Protein AF-A0A919HSN0-F1 (afdb_monomer)

Radius of gyration: 32.05 Å; Cα contacts (8 Å, |Δi|>4): 820; chains: 1; bounding box: 97×72×82 Å

Structure (mmCIF, N/CA/C/O backbone):
data_AF-A0A919HSN0-F1
#
_entry.id   AF-A0A919HSN0-F1
#
loop_
_atom_site.group_PDB
_atom_site.id
_atom_site.type_symbol
_atom_site.label_atom_id
_atom_site.label_alt_id
_atom_site.label_comp_id
_atom_site.label_asym_id
_atom_site.label_entity_id
_atom_site.label_seq_id
_atom_site.pdbx_PDB_ins_code
_atom_site.Cartn_x
_atom_site.Cartn_y
_atom_site.Cartn_z
_atom_site.occupancy
_atom_site.B_iso_or_equiv
_atom_site.auth_seq_id
_atom_site.auth_comp_id
_atom_site.auth_asym_id
_atom_site.auth_atom_id
_atom_site.pdbx_PDB_model_num
ATOM 1 N N . MET A 1 1 ? 11.079 5.751 -6.034 1.00 87.12 1 MET A N 1
ATOM 2 C CA . MET A 1 1 ? 10.512 4.477 -5.542 1.00 87.12 1 MET A CA 1
ATOM 3 C C . MET A 1 1 ? 9.182 4.770 -4.887 1.00 87.12 1 MET A C 1
ATOM 5 O O . MET A 1 1 ? 9.099 5.750 -4.152 1.00 87.12 1 MET A O 1
ATOM 9 N N . THR A 1 2 ? 8.170 3.953 -5.144 1.00 82.31 2 THR A N 1
ATOM 10 C CA . THR A 1 2 ? 6.877 4.037 -4.458 1.00 82.31 2 THR A CA 1
ATOM 11 C C . THR A 1 2 ? 6.679 2.846 -3.536 1.00 82.31 2 THR A C 1
ATOM 13 O O . THR A 1 2 ? 7.238 1.768 -3.741 1.00 82.31 2 THR A O 1
ATOM 16 N N . GLY A 1 3 ? 5.886 3.057 -2.489 1.00 64.81 3 GLY A N 1
ATOM 17 C CA . GLY A 1 3 ? 5.524 2.010 -1.549 1.00 64.81 3 GLY A CA 1
ATOM 18 C C . GLY A 1 3 ? 4.155 1.452 -1.883 1.00 64.81 3 GLY A C 1
ATOM 19 O O . GLY A 1 3 ? 3.176 2.080 -1.497 1.00 64.81 3 GLY A O 1
ATOM 20 N N . ALA A 1 4 ? 4.127 0.292 -2.549 1.00 62.41 4 ALA A N 1
ATOM 21 C CA . ALA A 1 4 ? 3.110 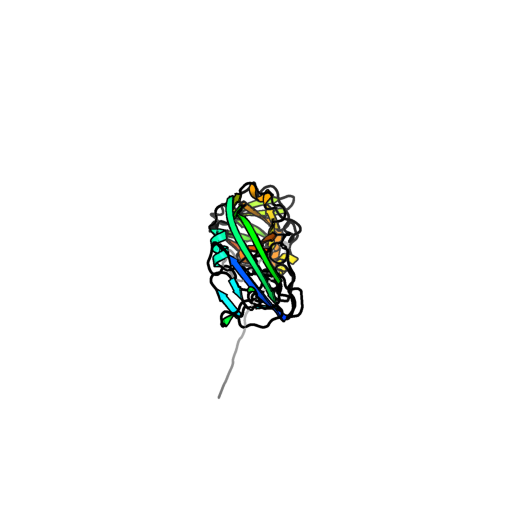-0.728 -2.301 1.00 62.41 4 ALA A CA 1
ATOM 22 C C . ALA A 1 4 ? 3.746 -1.956 -1.692 1.00 62.41 4 ALA A C 1
ATOM 24 O O . ALA A 1 4 ? 4.913 -2.264 -1.950 1.00 62.41 4 ALA A O 1
ATOM 25 N N . ASN A 1 5 ? 2.917 -2.697 -0.981 1.00 66.94 5 ASN A N 1
ATOM 26 C CA . ASN A 1 5 ? 3.210 -4.028 -0.510 1.00 66.94 5 ASN A CA 1
ATOM 27 C C . ASN A 1 5 ? 3.512 -4.986 -1.679 1.00 66.94 5 ASN A C 1
ATOM 29 O O . ASN A 1 5 ? 3.052 -4.773 -2.801 1.00 66.94 5 ASN A O 1
ATOM 33 N N . ARG A 1 6 ? 4.220 -6.081 -1.392 1.00 72.56 6 ARG A N 1
ATOM 34 C CA . ARG A 1 6 ? 4.308 -7.249 -2.287 1.00 72.56 6 ARG A CA 1
ATOM 35 C C . ARG A 1 6 ? 2.912 -7.778 -2.642 1.00 72.56 6 ARG A C 1
ATOM 37 O O . ARG A 1 6 ? 2.702 -8.336 -3.712 1.00 72.56 6 ARG A O 1
ATOM 44 N N . TRP A 1 7 ? 1.962 -7.605 -1.724 1.00 76.31 7 TRP A N 1
ATOM 45 C CA . TRP A 1 7 ? 0.587 -8.064 -1.851 1.00 76.31 7 TRP A CA 1
ATOM 46 C C . TRP A 1 7 ? -0.365 -7.237 -0.977 1.00 76.31 7 TRP A C 1
ATOM 48 O O . TRP A 1 7 ? -0.013 -6.839 0.131 1.00 76.31 7 TRP A O 1
ATOM 58 N N . THR A 1 8 ? -1.588 -7.006 -1.449 1.00 80.88 8 THR A N 1
ATOM 59 C CA . THR A 1 8 ? -2.698 -6.488 -0.637 1.00 80.88 8 THR A CA 1
ATOM 60 C C . THR A 1 8 ? -4.018 -7.005 -1.203 1.00 80.88 8 THR A C 1
ATOM 62 O O . THR A 1 8 ? -4.182 -7.064 -2.422 1.00 80.88 8 THR A O 1
ATOM 65 N N . GLY A 1 9 ? -4.970 -7.348 -0.338 1.00 81.81 9 GLY A N 1
ATOM 66 C CA . GLY A 1 9 ? -6.355 -7.647 -0.698 1.00 81.81 9 GLY A CA 1
ATOM 67 C C . GLY A 1 9 ? -7.158 -6.411 -1.117 1.00 81.81 9 GLY A C 1
ATOM 68 O O . GLY A 1 9 ? -8.242 -6.550 -1.671 1.00 81.81 9 GLY A O 1
ATOM 69 N N . LEU A 1 10 ? -6.608 -5.200 -0.958 1.00 86.06 10 LEU A N 1
ATOM 70 C CA . LEU A 1 10 ? -7.173 -3.955 -1.501 1.00 86.06 10 LEU A CA 1
ATOM 71 C C . LEU A 1 10 ? -6.859 -3.749 -2.991 1.00 86.06 10 LEU A C 1
ATOM 73 O O . LEU A 1 10 ? -7.235 -2.727 -3.575 1.00 86.06 10 LEU A O 1
ATOM 77 N N . LYS A 1 11 ? -6.136 -4.686 -3.614 1.00 86.19 11 LYS A N 1
ATOM 78 C CA . LYS A 1 11 ? -5.864 -4.657 -5.048 1.00 86.19 11 LYS A CA 1
ATOM 79 C C . LYS A 1 11 ? -7.171 -4.759 -5.819 1.00 86.19 11 LYS A C 1
ATOM 81 O O . LYS A 1 11 ? -7.934 -5.696 -5.630 1.00 86.19 11 LYS A O 1
ATOM 86 N N . TYR A 1 12 ? -7.407 -3.801 -6.710 1.00 85.88 12 TYR A N 1
ATOM 87 C CA . TYR A 1 12 ? -8.596 -3.810 -7.546 1.00 85.88 12 TYR A CA 1
ATOM 88 C C . TYR A 1 12 ? -8.605 -5.051 -8.450 1.00 85.88 12 TYR A C 1
ATOM 90 O O . TYR A 1 12 ? -7.630 -5.333 -9.152 1.00 85.88 12 TYR A O 1
ATOM 98 N N . THR A 1 13 ? -9.717 -5.782 -8.413 1.00 82.25 13 THR A N 1
ATOM 99 C CA . THR A 1 13 ? -9.915 -7.069 -9.098 1.00 82.25 13 THR A CA 1
ATOM 100 C C . THR A 1 13 ? -10.881 -6.976 -10.281 1.00 82.25 13 THR A C 1
ATOM 102 O O . THR A 1 13 ? -11.288 -8.001 -10.819 1.00 82.25 13 THR A O 1
ATOM 105 N N . GLY A 1 14 ? -11.264 -5.762 -10.695 1.00 81.31 14 GLY A N 1
ATOM 106 C CA . GLY A 1 14 ? -12.233 -5.540 -11.778 1.00 81.31 14 GLY A CA 1
ATOM 107 C C . GLY A 1 14 ? -13.653 -5.208 -11.306 1.00 81.31 14 GLY A C 1
ATOM 108 O O . GLY A 1 14 ? -14.523 -4.969 -12.137 1.00 81.31 14 GLY A O 1
ATOM 109 N N . SER A 1 15 ? -13.900 -5.169 -9.993 1.00 77.69 15 SER A N 1
ATOM 110 C CA . SER A 1 15 ? -15.176 -4.731 -9.417 1.00 77.69 15 SER A CA 1
ATOM 111 C C . SER A 1 15 ? -14.983 -4.063 -8.051 1.00 77.69 15 SER A C 1
ATOM 113 O O . SER A 1 15 ? -13.941 -4.224 -7.413 1.00 77.69 15 SER A O 1
ATOM 115 N N . GLY A 1 16 ? -15.984 -3.300 -7.604 1.00 81.69 16 GLY A N 1
ATOM 116 C CA . GLY A 1 16 ? -15.953 -2.594 -6.322 1.00 81.69 16 GLY A CA 1
ATOM 117 C C . GLY A 1 16 ? -15.079 -1.335 -6.328 1.00 81.69 16 GLY A C 1
ATOM 118 O O . GLY A 1 16 ? -14.818 -0.733 -7.369 1.00 81.69 16 GLY A O 1
ATOM 119 N N . THR A 1 17 ? -14.660 -0.906 -5.138 1.00 83.00 17 THR A N 1
ATOM 120 C CA . THR A 1 17 ? -13.881 0.324 -4.955 1.00 83.00 17 THR A CA 1
ATOM 121 C C . THR A 1 17 ? -12.445 0.156 -5.449 1.00 83.00 17 THR A C 1
ATOM 123 O O . THR A 1 17 ? -11.740 -0.774 -5.059 1.00 83.00 17 THR A O 1
ATOM 126 N N . ILE A 1 18 ? -11.979 1.104 -6.263 1.00 86.38 18 ILE A N 1
ATOM 127 C CA . ILE A 1 18 ? -10.598 1.142 -6.752 1.00 86.38 18 ILE A CA 1
ATOM 128 C C . ILE A 1 18 ? -9.704 1.756 -5.668 1.00 86.38 18 ILE A C 1
ATOM 130 O O . ILE A 1 18 ? -9.567 2.974 -5.585 1.00 86.38 18 ILE A O 1
ATOM 134 N N . TYR A 1 19 ? -9.094 0.912 -4.835 1.00 87.81 19 TYR A N 1
ATOM 135 C CA . TYR A 1 19 ? -8.069 1.345 -3.880 1.00 87.81 19 TYR A CA 1
ATOM 136 C C . TYR A 1 19 ? -6.679 1.265 -4.509 1.00 87.81 19 TYR A C 1
ATOM 138 O O . TYR A 1 19 ? -6.088 2.283 -4.859 1.00 87.81 19 TYR A O 1
ATOM 146 N N . GLN A 1 20 ? -6.180 0.044 -4.704 1.00 88.38 20 GLN A N 1
ATOM 147 C CA . GLN A 1 20 ? -4.832 -0.214 -5.188 1.00 88.38 20 GLN A CA 1
ATOM 148 C C . GLN A 1 20 ? -4.850 -0.684 -6.646 1.00 88.38 20 GLN A C 1
ATOM 150 O O . GLN A 1 20 ? -5.548 -1.634 -7.006 1.00 88.38 20 GLN A O 1
ATOM 155 N N . GLN A 1 21 ? -4.041 -0.045 -7.488 1.00 88.12 21 GLN A N 1
ATOM 156 C CA . GLN A 1 21 ? -4.038 -0.251 -8.940 1.00 88.12 21 GLN A CA 1
ATOM 157 C C . GLN A 1 21 ? -2.758 -0.931 -9.455 1.00 88.12 21 GLN A C 1
ATOM 159 O O . GLN A 1 21 ? -2.715 -1.447 -10.574 1.00 88.12 21 GLN A O 1
ATOM 164 N N . SER A 1 22 ? -1.696 -0.958 -8.651 1.00 87.38 22 SER A N 1
ATOM 165 C CA . SER A 1 22 ? -0.478 -1.720 -8.934 1.00 87.38 22 SER A CA 1
ATOM 166 C C . SER A 1 22 ? 0.304 -2.054 -7.670 1.00 87.38 22 SER A C 1
ATOM 168 O O . SER A 1 22 ? -0.101 -1.707 -6.568 1.00 87.38 22 SER A O 1
ATOM 170 N N . LEU A 1 23 ? 1.458 -2.698 -7.827 1.00 86.81 23 LEU A N 1
ATOM 171 C CA . LEU A 1 23 ? 2.417 -2.918 -6.744 1.00 86.81 23 LEU A CA 1
ATOM 172 C C . LEU A 1 23 ? 3.529 -1.856 -6.765 1.00 86.81 23 LEU A C 1
ATOM 174 O O . LEU A 1 23 ? 3.445 -0.888 -7.527 1.00 86.81 23 LEU A O 1
ATOM 178 N N . GLY A 1 24 ? 4.522 -2.007 -5.886 1.00 90.31 24 GLY A N 1
ATOM 179 C CA . GLY A 1 24 ? 5.574 -1.025 -5.665 1.00 90.31 24 GLY A CA 1
ATOM 180 C C . GLY A 1 24 ? 6.568 -1.043 -6.813 1.00 90.31 24 GLY A C 1
ATOM 181 O O . GLY A 1 24 ? 6.877 -2.096 -7.376 1.00 90.31 24 GLY A O 1
ATOM 182 N N . TYR A 1 25 ? 7.050 0.138 -7.183 1.00 92.56 25 TYR A N 1
ATOM 183 C CA . TYR A 1 25 ? 7.895 0.290 -8.357 1.00 92.56 25 TYR A CA 1
ATOM 184 C C . TYR A 1 25 ? 9.030 1.292 -8.154 1.00 92.56 25 TYR A C 1
ATOM 186 O O . TYR A 1 25 ? 9.002 2.176 -7.287 1.00 92.56 25 TYR A O 1
ATOM 194 N N . ILE A 1 26 ? 10.039 1.148 -9.003 1.00 94.31 26 ILE A N 1
ATOM 195 C CA . ILE A 1 26 ? 11.140 2.085 -9.181 1.00 94.31 26 ILE A CA 1
ATOM 196 C C . ILE A 1 26 ? 10.856 2.898 -10.443 1.00 94.31 26 ILE A C 1
ATOM 198 O O . ILE A 1 26 ? 10.424 2.356 -11.455 1.00 94.31 26 ILE A O 1
ATOM 202 N N . ASP A 1 27 ? 11.078 4.204 -10.350 1.00 90.75 27 ASP A N 1
ATOM 203 C CA . ASP A 1 27 ? 10.944 5.172 -11.437 1.00 90.75 27 ASP A CA 1
ATOM 204 C C . ASP A 1 27 ? 12.238 5.984 -11.504 1.00 90.75 27 ASP A C 1
ATOM 206 O O . ASP A 1 27 ? 12.898 6.184 -10.477 1.00 90.75 27 ASP A O 1
ATOM 210 N N . ASN A 1 28 ? 12.571 6.492 -12.689 1.00 86.00 28 ASN A N 1
ATOM 211 C CA . ASN A 1 28 ? 13.697 7.403 -12.881 1.00 86.00 28 ASN A CA 1
ATOM 212 C C . ASN A 1 28 ? 13.418 8.817 -12.324 1.00 86.00 28 ASN A C 1
ATOM 214 O O . ASN A 1 28 ? 14.256 9.703 -12.453 1.00 86.00 28 ASN A O 1
ATOM 218 N N . GLY A 1 29 ? 12.258 9.049 -11.705 1.00 84.19 29 GLY A N 1
ATOM 219 C CA . GLY A 1 29 ? 11.826 10.277 -11.046 1.00 84.19 29 GLY A CA 1
ATOM 220 C C . GLY A 1 29 ? 11.265 11.345 -11.985 1.00 84.19 29 GLY A C 1
ATOM 221 O O . GLY A 1 29 ? 11.132 12.487 -11.549 1.00 84.19 29 GLY A O 1
ATOM 222 N N . TYR A 1 30 ? 10.977 11.001 -13.244 1.00 85.94 30 TYR A N 1
ATOM 223 C CA . TYR A 1 30 ? 10.323 11.881 -14.217 1.00 85.94 30 TYR A CA 1
ATOM 224 C C . TYR A 1 30 ? 8.956 11.368 -14.674 1.00 85.94 30 TYR A C 1
ATOM 226 O O . TYR A 1 30 ? 8.289 12.079 -15.424 1.00 85.94 30 TYR A O 1
ATOM 234 N N . ASN A 1 31 ? 8.531 10.173 -14.237 1.00 87.88 31 ASN A N 1
ATOM 235 C CA . ASN A 1 31 ? 7.284 9.546 -14.676 1.00 87.88 31 ASN A CA 1
ATOM 236 C C . ASN A 1 31 ? 7.155 9.573 -16.214 1.00 87.88 31 ASN A C 1
ATOM 238 O O . ASN A 1 31 ? 6.212 10.121 -16.781 1.00 87.88 31 ASN A O 1
ATOM 242 N N . THR A 1 32 ? 8.179 9.070 -16.908 1.00 92.94 32 THR A N 1
ATOM 243 C CA . THR A 1 32 ? 8.265 9.137 -18.374 1.00 92.94 32 THR A CA 1
ATOM 244 C C . THR A 1 32 ? 7.316 8.130 -19.025 1.00 92.94 32 THR A C 1
ATOM 246 O O . THR A 1 32 ? 7.301 6.953 -18.660 1.00 92.94 32 THR A O 1
ATOM 249 N N . GLY A 1 33 ? 6.532 8.583 -20.007 1.00 94.50 33 GLY A N 1
ATOM 250 C CA . GLY A 1 33 ? 5.611 7.737 -20.766 1.00 94.50 33 GLY A CA 1
ATOM 251 C C . GLY A 1 33 ? 6.318 6.792 -21.745 1.00 94.50 33 GLY A C 1
ATOM 252 O O . GLY A 1 33 ? 7.360 7.118 -22.320 1.00 94.50 33 GLY A O 1
ATOM 253 N N . LEU A 1 34 ? 5.724 5.620 -21.950 1.00 96.62 34 LEU A N 1
ATOM 254 C CA . LEU A 1 34 ? 6.161 4.612 -22.912 1.00 96.62 34 LEU A CA 1
ATOM 255 C C . LEU A 1 34 ? 5.266 4.602 -24.152 1.00 96.62 34 LEU A C 1
ATOM 257 O O . LEU A 1 34 ? 4.041 4.700 -24.050 1.00 96.62 34 LEU A O 1
ATOM 261 N N . ASN A 1 35 ? 5.883 4.427 -25.319 1.00 96.88 35 ASN A N 1
ATOM 262 C CA . ASN A 1 35 ? 5.173 4.295 -26.586 1.00 96.88 35 ASN A CA 1
ATOM 263 C C . ASN A 1 35 ? 4.587 2.887 -26.739 1.00 96.88 35 ASN A C 1
ATOM 265 O O . ASN A 1 35 ? 5.266 1.890 -26.501 1.00 96.88 35 ASN A O 1
ATOM 269 N N . ALA A 1 36 ? 3.330 2.796 -27.176 1.00 96.19 36 ALA A N 1
ATOM 270 C CA . ALA A 1 36 ? 2.695 1.511 -27.451 1.00 96.19 36 ALA A CA 1
ATOM 271 C C . ALA A 1 36 ? 3.442 0.741 -28.555 1.00 96.19 36 ALA A C 1
ATOM 273 O O . ALA A 1 36 ? 3.917 1.327 -29.527 1.00 96.19 36 ALA A O 1
ATOM 274 N N . ASN A 1 37 ? 3.496 -0.583 -28.412 1.00 95.94 37 ASN A N 1
ATOM 275 C CA . ASN A 1 37 ? 4.167 -1.547 -29.290 1.00 95.94 37 ASN A CA 1
ATOM 276 C C . ASN A 1 37 ? 5.700 -1.435 -29.349 1.00 95.94 37 ASN A C 1
ATOM 278 O O . ASN A 1 37 ? 6.332 -2.152 -30.122 1.00 95.94 37 ASN A O 1
ATOM 282 N N . TRP A 1 38 ? 6.310 -0.570 -28.539 1.00 97.88 38 TRP A N 1
ATOM 283 C CA . TRP A 1 38 ? 7.764 -0.475 -28.433 1.00 97.88 38 TRP A CA 1
ATOM 284 C C . TRP A 1 38 ? 8.304 -1.508 -27.442 1.00 97.88 38 TRP A C 1
ATOM 286 O O . TRP A 1 38 ? 7.580 -2.016 -26.580 1.00 97.88 38 TRP A O 1
ATOM 296 N N . LYS A 1 39 ? 9.594 -1.822 -27.562 1.00 98.31 39 LYS A N 1
ATOM 297 C CA . LYS A 1 39 ? 10.332 -2.615 -26.578 1.00 98.31 39 LYS A CA 1
ATOM 298 C C . LYS A 1 39 ? 10.837 -1.717 -25.462 1.00 98.31 39 LYS A C 1
ATOM 300 O O . LYS A 1 39 ? 11.283 -0.603 -25.731 1.00 98.31 39 LYS A O 1
ATOM 305 N N . PHE A 1 40 ? 10.800 -2.221 -24.234 1.00 98.44 40 PHE A N 1
ATOM 306 C CA . PHE A 1 40 ? 11.284 -1.534 -23.046 1.00 98.44 40 PHE A CA 1
ATOM 307 C C . PHE A 1 40 ? 12.211 -2.424 -22.215 1.00 98.44 40 PHE A C 1
ATOM 309 O O . PHE A 1 40 ? 11.872 -3.568 -21.902 1.00 98.44 40 PHE A O 1
ATOM 316 N N . ASP A 1 41 ? 13.337 -1.831 -21.825 1.00 98.56 41 ASP A N 1
ATOM 317 C CA . ASP A 1 41 ? 14.323 -2.376 -20.900 1.00 98.56 41 ASP A CA 1
ATOM 318 C C . ASP A 1 41 ? 14.468 -1.464 -19.694 1.00 98.56 41 ASP A C 1
ATOM 320 O O . ASP A 1 41 ? 14.496 -0.234 -19.825 1.00 98.56 41 ASP A O 1
ATOM 324 N N . MET A 1 42 ? 14.669 -2.073 -18.530 1.00 98.50 42 MET A N 1
ATOM 325 C CA . MET A 1 42 ? 15.086 -1.344 -17.344 1.00 98.50 42 MET A CA 1
ATOM 326 C C . MET A 1 42 ? 16.071 -2.170 -16.531 1.00 98.50 42 MET A C 1
ATOM 328 O O . MET A 1 42 ? 15.798 -3.320 -16.188 1.00 98.50 42 MET A O 1
ATOM 332 N N . TRP A 1 43 ? 17.202 -1.564 -16.182 1.00 98.25 43 TRP A N 1
ATOM 333 C CA . TRP A 1 43 ? 18.209 -2.193 -15.335 1.00 98.25 43 TRP A CA 1
ATOM 334 C C . TRP A 1 43 ? 18.823 -1.202 -14.358 1.00 98.25 43 TRP A C 1
ATOM 336 O O . TRP A 1 43 ? 18.824 0.013 -14.576 1.00 98.25 43 TRP A O 1
ATOM 346 N N . LEU A 1 44 ? 19.319 -1.742 -13.252 1.00 98.06 44 LEU A N 1
ATOM 347 C CA . LEU A 1 44 ? 19.881 -0.984 -12.150 1.00 98.06 44 LEU A CA 1
ATOM 348 C C . LEU A 1 44 ? 21.356 -1.340 -12.002 1.00 98.06 44 LEU A C 1
ATOM 350 O O . LEU A 1 44 ? 21.716 -2.485 -11.728 1.00 98.06 44 LEU A O 1
ATOM 354 N N . GLU A 1 45 ? 22.214 -0.343 -12.152 1.00 97.81 45 GLU A N 1
ATOM 355 C CA . GLU A 1 45 ? 23.634 -0.467 -11.842 1.00 97.81 45 GLU A CA 1
ATOM 356 C C . GLU A 1 45 ? 23.872 -0.075 -10.387 1.00 97.81 45 GLU A C 1
ATOM 358 O O . GLU A 1 45 ? 23.222 0.835 -9.858 1.00 97.81 45 GLU A O 1
ATOM 363 N N . ASN A 1 46 ? 24.815 -0.760 -9.736 1.00 96.56 46 ASN A N 1
ATOM 364 C CA . ASN A 1 46 ? 25.087 -0.615 -8.302 1.00 96.56 46 ASN A CA 1
ATOM 365 C C . ASN A 1 46 ? 23.853 -0.907 -7.424 1.00 96.56 46 ASN A C 1
ATOM 367 O O . ASN A 1 46 ? 23.712 -0.368 -6.327 1.00 96.56 46 ASN A O 1
ATOM 371 N N . SER A 1 47 ? 22.942 -1.760 -7.907 1.00 96.00 47 SER A N 1
ATOM 372 C CA . SER A 1 47 ? 21.828 -2.251 -7.098 1.00 96.00 47 SER A CA 1
ATOM 373 C C . SER A 1 47 ? 22.364 -2.996 -5.868 1.00 96.00 47 SER A C 1
ATOM 375 O O . SER A 1 47 ? 23.261 -3.829 -6.011 1.00 96.00 47 SER A O 1
ATOM 377 N N . PRO A 1 48 ? 21.801 -2.767 -4.669 1.00 94.50 48 PRO A N 1
ATOM 378 C CA . PRO A 1 48 ? 22.209 -3.485 -3.462 1.00 94.50 48 PRO A CA 1
ATOM 379 C C . PRO A 1 48 ? 21.788 -4.964 -3.463 1.00 94.50 48 PRO A C 1
ATOM 381 O O . PRO A 1 48 ? 22.175 -5.717 -2.572 1.00 94.50 48 PRO A O 1
ATOM 384 N N . VAL A 1 49 ? 20.973 -5.377 -4.437 1.00 96.44 49 VAL A N 1
ATOM 385 C CA . VAL A 1 49 ? 20.476 -6.747 -4.591 1.00 96.44 49 VAL A CA 1
ATOM 386 C C . VAL A 1 49 ? 20.566 -7.205 -6.040 1.00 96.44 49 VAL A C 1
ATOM 388 O O . VAL A 1 49 ? 20.434 -6.402 -6.967 1.00 96.44 49 VAL A O 1
ATOM 391 N N . SER A 1 50 ? 20.726 -8.515 -6.215 1.00 96.94 50 SER A N 1
ATOM 392 C CA . SER A 1 50 ? 20.581 -9.191 -7.504 1.00 96.94 50 SER A CA 1
ATOM 393 C C . SER A 1 50 ? 19.100 -9.402 -7.838 1.00 96.94 50 SER A C 1
ATOM 395 O O . SER A 1 50 ? 18.295 -9.639 -6.936 1.00 96.94 50 SER A O 1
ATOM 397 N N . HIS A 1 51 ? 18.750 -9.325 -9.124 1.00 97.00 51 HIS A N 1
ATOM 398 C CA . HIS A 1 51 ? 17.379 -9.421 -9.645 1.00 97.00 51 HIS A CA 1
ATOM 399 C C . HIS A 1 51 ? 16.422 -8.418 -8.966 1.00 97.00 51 HIS A C 1
ATOM 401 O O . HIS A 1 51 ? 15.422 -8.812 -8.358 1.00 97.00 51 HIS A O 1
ATOM 407 N N . PRO A 1 52 ? 16.719 -7.103 -9.013 1.00 96.25 52 PRO A N 1
ATOM 408 C CA . PRO A 1 52 ? 15.960 -6.091 -8.274 1.00 96.25 52 PRO A CA 1
ATOM 409 C C . PRO A 1 52 ? 14.550 -5.836 -8.825 1.00 96.25 52 PRO A C 1
ATOM 411 O O . PRO A 1 52 ? 13.713 -5.270 -8.119 1.00 96.25 52 PRO A O 1
ATOM 414 N N . LEU A 1 53 ? 14.288 -6.226 -10.075 1.00 96.81 53 LEU A N 1
ATOM 415 C CA . LEU A 1 53 ? 13.059 -5.922 -10.803 1.00 96.81 53 LEU A CA 1
ATOM 416 C C . LEU A 1 53 ? 12.455 -7.187 -11.418 1.00 96.81 53 LEU A C 1
ATOM 418 O O . LEU A 1 53 ? 13.185 -8.066 -11.866 1.00 96.81 53 LEU A O 1
ATOM 422 N N . THR A 1 54 ? 11.125 -7.256 -11.479 1.00 95.62 54 THR A N 1
ATOM 423 C CA . THR A 1 54 ? 10.390 -8.402 -12.053 1.00 95.62 54 THR A CA 1
ATOM 424 C C . THR A 1 54 ? 9.845 -8.144 -13.458 1.00 95.62 54 THR A C 1
ATOM 426 O O . THR A 1 54 ? 9.532 -9.088 -14.179 1.00 95.62 54 THR A O 1
ATOM 429 N N . GLY A 1 55 ? 9.729 -6.879 -13.869 1.00 96.62 55 GLY A N 1
ATOM 430 C CA . GLY A 1 55 ? 9.200 -6.496 -15.178 1.00 96.62 55 GLY A CA 1
ATOM 431 C C . GLY A 1 55 ? 8.626 -5.082 -15.201 1.00 96.62 55 GLY A C 1
ATOM 432 O O . GLY A 1 55 ? 8.784 -4.304 -14.253 1.00 96.62 55 GLY A O 1
ATOM 433 N N . LEU A 1 56 ? 7.919 -4.761 -16.286 1.00 96.75 56 LEU A N 1
ATOM 434 C CA . LEU A 1 56 ? 7.284 -3.461 -16.481 1.00 96.75 56 LEU A CA 1
ATOM 435 C C . LEU A 1 56 ? 5.998 -3.371 -15.650 1.00 96.75 56 LEU A C 1
ATOM 437 O O . LEU A 1 56 ? 5.036 -4.107 -15.885 1.00 96.75 56 LEU A O 1
ATOM 441 N N . ARG A 1 57 ? 5.958 -2.445 -14.688 1.00 93.94 57 ARG A N 1
ATOM 442 C CA . ARG A 1 57 ? 4.762 -2.183 -13.880 1.00 93.94 57 ARG A CA 1
ATOM 443 C C . ARG A 1 57 ? 3.616 -1.701 -14.768 1.00 93.94 57 ARG A C 1
ATOM 445 O O . ARG A 1 57 ? 3.767 -0.814 -15.604 1.00 93.94 57 ARG A O 1
ATOM 452 N N . CYS A 1 58 ? 2.434 -2.235 -14.496 1.00 91.62 58 CYS A N 1
ATOM 453 C CA . CYS A 1 58 ? 1.193 -1.973 -15.203 1.00 91.62 58 CYS A CA 1
ATOM 454 C C . CYS A 1 58 ? 0.103 -1.528 -14.218 1.00 91.62 58 CYS A C 1
ATOM 456 O O . CYS A 1 58 ? 0.097 -1.928 -13.054 1.00 91.62 58 CYS A O 1
ATOM 458 N N . ILE A 1 59 ? -0.819 -0.682 -14.663 1.00 90.44 59 ILE A N 1
ATOM 459 C CA . ILE A 1 59 ? -2.017 -0.321 -13.894 1.00 90.44 59 ILE A CA 1
ATOM 460 C C . ILE A 1 59 ? -3.098 -1.338 -14.250 1.00 90.44 59 ILE A C 1
ATOM 462 O O . ILE A 1 59 ? -3.458 -1.456 -15.413 1.00 90.44 59 ILE A O 1
ATOM 466 N N . ASN A 1 60 ? -3.578 -2.095 -13.267 1.00 85.69 60 ASN A N 1
ATOM 467 C CA . ASN A 1 60 ? -4.413 -3.288 -13.463 1.00 85.69 60 ASN A CA 1
ATOM 468 C C . ASN A 1 60 ? -5.641 -3.099 -14.366 1.00 85.69 60 ASN A C 1
ATOM 470 O O . ASN A 1 60 ? -5.999 -4.033 -15.066 1.00 85.69 60 ASN A O 1
ATOM 474 N N . TRP A 1 61 ? -6.276 -1.930 -14.384 1.00 82.88 61 TRP A N 1
ATOM 475 C CA . TRP A 1 61 ? -7.461 -1.691 -15.216 1.00 82.88 61 TRP A CA 1
ATOM 476 C C . TRP A 1 61 ? -7.146 -1.173 -16.629 1.00 82.88 61 TRP A C 1
ATOM 478 O O . TRP A 1 61 ? -8.058 -1.020 -17.441 1.00 82.88 61 TRP A O 1
ATOM 488 N N . TYR A 1 62 ? -5.878 -0.905 -16.956 1.00 90.06 62 TYR A N 1
ATOM 489 C CA . TYR A 1 62 ? -5.492 -0.579 -18.328 1.00 90.06 62 TYR A CA 1
ATOM 490 C C . TYR A 1 62 ? -5.508 -1.823 -19.213 1.00 90.06 62 TYR A C 1
ATOM 492 O O . TYR A 1 62 ? -5.094 -2.910 -18.808 1.00 90.06 62 TYR A O 1
ATOM 500 N N . ALA A 1 63 ? -5.931 -1.642 -20.465 1.00 89.75 63 ALA A N 1
ATOM 501 C CA . ALA A 1 63 ? -5.886 -2.705 -21.456 1.00 89.75 63 ALA A CA 1
ATOM 502 C C . ALA A 1 63 ? -4.453 -3.249 -21.617 1.00 89.75 63 ALA A C 1
ATOM 504 O O . ALA A 1 63 ? -3.462 -2.511 -21.549 1.00 89.75 63 ALA A O 1
ATOM 505 N N . GLY A 1 64 ? -4.362 -4.570 -21.780 1.00 87.94 64 GLY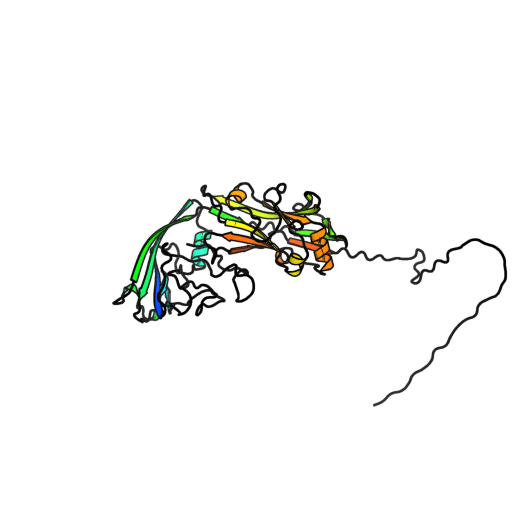 A N 1
ATOM 506 C CA . GLY A 1 64 ? -3.093 -5.286 -21.896 1.00 87.94 64 GLY A CA 1
ATOM 507 C C . GLY A 1 64 ? -2.268 -5.356 -20.606 1.00 87.94 64 GLY A C 1
ATOM 508 O O . GLY A 1 64 ? -1.103 -5.737 -20.680 1.00 87.94 64 GLY A O 1
ATOM 509 N N . CYS A 1 65 ? -2.824 -4.978 -19.451 1.00 90.81 65 CYS A N 1
ATOM 510 C CA . CYS A 1 65 ? -2.243 -5.277 -18.146 1.00 90.81 65 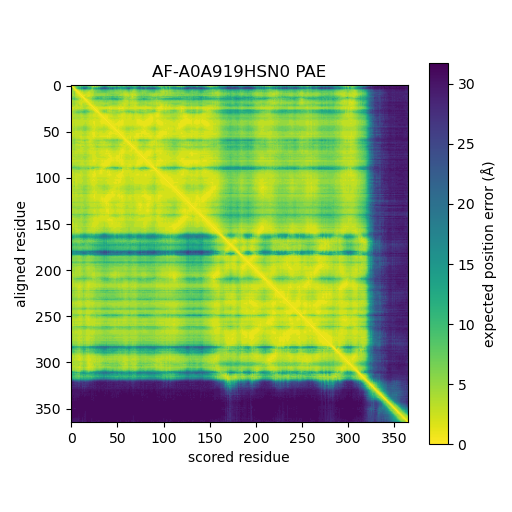CYS A CA 1
ATOM 511 C C . CYS A 1 65 ? -2.841 -6.560 -17.570 1.00 90.81 65 CYS A C 1
ATOM 513 O O . CYS A 1 65 ? -4.055 -6.753 -17.588 1.00 90.81 65 CYS A O 1
ATOM 515 N N . ASP A 1 66 ? -2.000 -7.406 -16.985 1.00 88.88 66 ASP A N 1
ATOM 516 C CA . ASP A 1 66 ? -2.477 -8.529 -16.189 1.00 88.88 66 ASP A CA 1
ATOM 517 C C . ASP A 1 66 ? -3.040 -8.015 -14.848 1.00 88.88 66 ASP A C 1
ATOM 519 O O . ASP A 1 66 ? -2.344 -7.348 -14.077 1.00 88.88 66 ASP A O 1
ATOM 523 N N . MET A 1 67 ? -4.316 -8.293 -14.565 1.00 84.75 67 MET A N 1
ATOM 524 C CA . MET A 1 67 ? -4.980 -7.809 -13.347 1.00 84.75 67 MET A CA 1
ATOM 525 C C . MET A 1 67 ? -4.445 -8.472 -12.073 1.00 84.75 67 MET A C 1
ATOM 527 O O . MET A 1 67 ? -4.395 -7.832 -11.021 1.00 84.75 67 MET A O 1
ATOM 531 N N . ALA A 1 68 ? -4.014 -9.733 -12.152 1.00 83.44 68 ALA A N 1
ATOM 532 C CA . ALA A 1 68 ? -3.543 -10.490 -10.998 1.00 83.44 68 ALA A CA 1
ATOM 533 C C . ALA A 1 68 ? -2.167 -10.004 -10.528 1.00 83.44 68 ALA A C 1
ATOM 535 O O . ALA A 1 68 ? -1.933 -9.835 -9.332 1.00 83.44 68 ALA A O 1
ATOM 536 N N . THR A 1 69 ? -1.283 -9.659 -11.459 1.00 85.75 69 THR A N 1
ATOM 537 C CA . THR A 1 69 ? 0.123 -9.314 -11.203 1.00 85.75 69 THR A CA 1
ATOM 538 C C . THR A 1 69 ? 0.407 -7.822 -11.345 1.00 85.75 69 THR A C 1
ATOM 540 O O . THR A 1 69 ? 1.297 -7.313 -10.675 1.00 85.75 69 THR A O 1
ATOM 543 N N . SER A 1 70 ? -0.409 -7.076 -12.101 1.00 89.38 70 SER A N 1
ATOM 544 C CA . SER A 1 70 ? -0.129 -5.682 -12.483 1.00 89.38 70 SER A CA 1
ATOM 545 C C . SER A 1 70 ? 1.200 -5.537 -13.229 1.00 89.38 70 SER A C 1
ATOM 547 O O . SER A 1 70 ? 1.905 -4.543 -13.053 1.00 89.38 70 SER A O 1
ATOM 549 N N . LEU A 1 71 ? 1.553 -6.530 -14.044 1.00 91.81 71 LEU A N 1
ATOM 550 C CA . LEU A 1 71 ? 2.855 -6.640 -14.691 1.00 91.81 71 LEU A CA 1
ATOM 551 C C . LEU A 1 71 ? 2.692 -6.895 -16.193 1.00 91.81 71 LEU A C 1
ATOM 553 O O . LEU A 1 71 ? 1.797 -7.623 -16.616 1.00 91.81 71 LEU A O 1
ATOM 557 N N . ILE A 1 72 ? 3.577 -6.309 -16.994 1.00 95.75 72 ILE A N 1
ATOM 558 C CA . ILE A 1 72 ? 3.865 -6.770 -18.353 1.00 95.75 72 ILE A CA 1
ATOM 559 C C . ILE A 1 72 ? 5.173 -7.544 -18.278 1.00 95.75 72 ILE A C 1
ATOM 561 O O . ILE A 1 72 ? 6.202 -7.003 -17.857 1.00 95.75 72 ILE A O 1
ATOM 565 N N . LEU A 1 73 ? 5.114 -8.817 -18.666 1.00 96.06 73 LEU A N 1
ATOM 566 C CA . LEU A 1 73 ? 6.263 -9.701 -18.575 1.00 96.06 73 LEU A CA 1
ATOM 567 C C . LEU A 1 73 ? 7.344 -9.308 -19.597 1.00 96.06 73 LEU A C 1
ATOM 569 O O . LEU A 1 73 ? 7.030 -9.030 -20.761 1.00 96.06 73 LEU A O 1
ATOM 573 N N . PRO A 1 74 ? 8.615 -9.276 -19.171 1.00 97.50 74 PRO A N 1
ATOM 574 C CA . PRO A 1 74 ? 9.748 -9.147 -20.073 1.00 97.50 74 PRO A CA 1
ATOM 575 C C . PRO A 1 74 ? 9.993 -10.460 -20.830 1.00 97.50 74 PRO A C 1
ATOM 577 O O . PRO A 1 74 ? 9.471 -11.511 -20.465 1.00 97.50 74 PRO A O 1
ATOM 580 N N . GLN A 1 75 ? 10.835 -10.413 -21.862 1.00 98.12 75 GLN A N 1
ATOM 581 C CA . GLN A 1 75 ? 11.346 -11.630 -22.503 1.00 98.12 75 GLN A CA 1
ATOM 582 C C . GLN A 1 75 ? 12.396 -12.323 -21.628 1.00 98.12 75 GLN A C 1
ATOM 584 O O . GLN A 1 75 ? 12.483 -13.547 -21.626 1.00 98.12 75 GLN A O 1
ATOM 589 N N . THR A 1 76 ? 13.198 -11.551 -20.888 1.00 97.94 76 THR A N 1
ATOM 590 C CA . THR A 1 76 ? 14.200 -12.091 -19.964 1.00 97.94 76 THR A CA 1
ATOM 591 C C . THR A 1 76 ? 14.457 -11.152 -18.787 1.00 97.94 76 THR A C 1
ATOM 593 O O . THR A 1 76 ? 14.202 -9.948 -18.857 1.00 97.94 76 THR A O 1
ATOM 596 N N . THR A 1 77 ? 14.994 -11.710 -17.708 1.00 97.94 77 THR A N 1
ATOM 597 C CA . THR A 1 77 ? 15.463 -10.996 -16.516 1.00 97.94 77 THR A CA 1
ATOM 598 C C . THR A 1 77 ? 16.847 -11.499 -16.143 1.00 97.94 77 THR A C 1
ATOM 600 O O . THR A 1 77 ? 17.132 -12.682 -16.322 1.00 97.94 77 THR A O 1
ATOM 603 N N . ASP A 1 78 ? 17.677 -10.636 -15.572 1.00 97.06 78 ASP A N 1
ATOM 604 C CA . ASP A 1 78 ? 18.982 -11.014 -15.033 1.00 97.06 78 ASP A CA 1
ATOM 605 C C . ASP A 1 78 ? 19.267 -10.324 -13.687 1.00 97.06 78 ASP A C 1
ATOM 607 O O . ASP A 1 78 ? 18.383 -9.750 -13.044 1.00 97.06 78 ASP A O 1
ATOM 611 N N . ALA A 1 79 ? 20.525 -10.394 -13.246 1.00 97.62 79 ALA A N 1
ATOM 612 C CA . ALA A 1 79 ? 20.972 -9.825 -11.983 1.00 97.62 79 ALA A CA 1
ATOM 613 C C . ALA A 1 79 ? 20.763 -8.304 -11.873 1.00 97.62 79 ALA A C 1
ATOM 615 O O . ALA A 1 79 ? 20.653 -7.800 -10.755 1.00 97.62 79 ALA A O 1
ATOM 616 N N . SER A 1 80 ? 20.702 -7.579 -12.991 1.00 97.94 80 SER A N 1
ATOM 617 C CA . SER A 1 80 ? 20.609 -6.120 -13.033 1.00 97.94 80 SER A CA 1
ATOM 618 C C . SER A 1 80 ? 19.200 -5.620 -13.336 1.00 97.94 80 SER A C 1
ATOM 620 O O . SER A 1 80 ? 18.842 -4.530 -12.883 1.00 97.94 80 SER A O 1
ATOM 622 N N . GLY A 1 81 ? 18.382 -6.370 -14.077 1.00 98.00 81 GLY A N 1
ATOM 623 C CA . GLY A 1 81 ? 17.051 -5.895 -14.445 1.00 98.00 81 GLY A CA 1
ATOM 624 C C . GLY A 1 81 ? 16.239 -6.822 -15.338 1.00 98.00 81 GLY A C 1
ATOM 625 O O . GLY A 1 81 ? 16.366 -8.044 -15.285 1.00 98.00 81 GLY A O 1
ATOM 626 N N . PHE A 1 82 ? 15.369 -6.218 -16.145 1.00 98.56 82 PHE A N 1
ATOM 627 C CA . PHE A 1 82 ? 14.509 -6.917 -17.093 1.00 98.56 82 PHE A CA 1
ATOM 628 C C . PHE A 1 82 ? 14.608 -6.322 -18.492 1.00 98.56 82 PHE A C 1
ATOM 630 O O . PHE A 1 82 ? 14.868 -5.125 -18.654 1.00 98.56 82 PHE A O 1
ATOM 637 N N . TYR A 1 83 ? 14.347 -7.165 -19.495 1.00 98.69 83 TYR A N 1
ATOM 638 C CA . TYR A 1 83 ? 14.601 -6.819 -20.886 1.00 98.69 83 TYR A CA 1
ATOM 639 C C . TYR A 1 83 ? 13.550 -7.358 -21.863 1.00 98.69 83 TYR A C 1
ATOM 641 O O . TYR A 1 83 ? 12.989 -8.443 -21.682 1.00 98.69 83 TYR A O 1
ATOM 649 N N . GLY A 1 84 ? 13.298 -6.608 -22.933 1.00 98.00 84 GLY A N 1
ATOM 650 C CA . GLY A 1 84 ? 12.421 -6.990 -24.036 1.00 98.00 84 GLY A CA 1
ATOM 651 C C . GLY A 1 84 ? 10.927 -6.945 -23.710 1.00 98.00 84 GLY A C 1
ATOM 652 O O . GLY A 1 84 ? 10.141 -7.610 -24.391 1.00 98.00 84 GLY A O 1
ATOM 653 N N . ALA A 1 85 ? 10.504 -6.184 -22.692 1.00 98.00 85 ALA A N 1
ATOM 654 C CA . ALA A 1 85 ? 9.082 -6.016 -22.389 1.00 98.00 85 ALA A CA 1
ATOM 655 C C . ALA A 1 85 ? 8.391 -5.291 -23.552 1.00 98.00 85 ALA A C 1
ATOM 657 O O . ALA A 1 85 ? 8.833 -4.228 -23.983 1.00 98.00 85 ALA A O 1
ATOM 658 N N . THR A 1 86 ? 7.311 -5.865 -24.084 1.00 97.62 86 THR A N 1
ATOM 659 C CA . THR A 1 86 ? 6.566 -5.245 -25.192 1.00 97.62 86 THR A CA 1
ATOM 660 C C . THR A 1 86 ? 5.452 -4.388 -24.618 1.00 97.62 86 THR A C 1
ATOM 662 O O . THR A 1 86 ? 4.539 -4.904 -23.977 1.00 97.62 86 THR A O 1
ATOM 665 N N . VAL A 1 87 ? 5.531 -3.077 -24.826 1.00 97.06 87 VAL A N 1
ATOM 666 C CA . VAL A 1 87 ? 4.560 -2.127 -24.282 1.00 97.06 87 VAL A CA 1
ATOM 667 C C . VAL A 1 87 ? 3.209 -2.352 -24.956 1.00 97.06 87 VAL A C 1
ATOM 669 O O . VAL A 1 87 ? 3.059 -2.136 -26.156 1.00 97.06 87 VAL A O 1
ATOM 672 N N . THR A 1 88 ? 2.210 -2.786 -24.193 1.00 95.06 88 THR A N 1
ATOM 673 C CA . THR A 1 88 ? 0.871 -3.052 -24.729 1.00 95.06 88 THR A CA 1
ATOM 674 C C . THR A 1 88 ? 0.124 -1.764 -25.083 1.00 95.06 88 THR A C 1
ATOM 676 O O . THR A 1 88 ? 0.280 -0.727 -24.432 1.00 95.06 88 THR A O 1
ATOM 679 N N . SER A 1 89 ? -0.710 -1.824 -26.126 1.00 92.62 89 SER A N 1
ATOM 680 C CA . SER A 1 89 ? -1.629 -0.741 -26.482 1.00 92.62 89 SER A CA 1
ATOM 681 C C . SER A 1 89 ? -2.760 -0.594 -25.461 1.00 92.62 89 SER A C 1
ATOM 683 O O . SER A 1 89 ? -3.277 -1.587 -24.953 1.00 92.62 89 SER A O 1
ATOM 685 N N . GLY A 1 90 ? -3.217 0.644 -25.257 1.00 86.19 90 GLY A N 1
ATOM 686 C CA . GLY A 1 90 ? -4.399 0.960 -24.455 1.00 86.19 90 GLY A CA 1
ATOM 687 C C . GLY A 1 90 ? -4.056 1.308 -23.005 1.00 86.19 90 GLY A C 1
ATOM 688 O O . GLY A 1 90 ? -3.520 0.497 -22.257 1.00 86.19 90 GLY A O 1
ATOM 689 N N . GLY A 1 91 ? -4.368 2.543 -22.606 1.00 87.44 91 GLY A N 1
ATOM 690 C CA . GLY A 1 91 ? -3.952 3.115 -21.321 1.00 87.44 91 GLY A CA 1
ATOM 691 C C . GLY A 1 91 ? -2.454 3.450 -21.267 1.00 87.44 91 GLY A C 1
ATOM 692 O O . GLY A 1 91 ? -1.623 2.762 -21.863 1.00 87.44 91 GLY A O 1
ATOM 693 N N . ALA A 1 92 ? -2.100 4.513 -20.543 1.00 90.00 92 ALA A N 1
ATOM 694 C CA . ALA A 1 92 ? -0.720 4.988 -20.452 1.00 90.00 92 ALA A CA 1
ATOM 695 C C . ALA A 1 92 ? 0.189 3.970 -19.744 1.00 90.00 92 ALA A C 1
ATOM 697 O O . ALA A 1 92 ? -0.139 3.458 -18.675 1.00 90.00 92 ALA A O 1
ATOM 698 N N . LYS A 1 93 ? 1.357 3.687 -20.319 1.00 94.31 93 LYS A N 1
ATOM 699 C CA . LYS A 1 93 ? 2.414 2.916 -19.657 1.00 94.31 93 LYS A CA 1
ATOM 700 C C . LYS A 1 93 ? 3.557 3.864 -19.324 1.00 94.31 93 LYS A C 1
ATOM 702 O O . LYS A 1 93 ? 3.791 4.835 -20.038 1.00 94.31 93 LYS A O 1
ATOM 707 N N . TRP A 1 94 ? 4.241 3.582 -18.230 1.00 94.19 94 TRP A N 1
ATOM 708 C CA . TRP A 1 94 ? 5.256 4.460 -17.658 1.00 94.19 94 TRP A CA 1
ATOM 709 C C . TRP A 1 94 ? 6.541 3.668 -17.465 1.00 94.19 94 TRP A C 1
ATOM 711 O O . TRP A 1 94 ? 6.466 2.453 -17.286 1.00 94.19 94 TRP A O 1
ATOM 721 N N . MET A 1 95 ? 7.695 4.335 -17.478 1.00 95.44 95 MET A N 1
ATOM 722 C CA . MET A 1 95 ? 9.024 3.738 -17.271 1.00 95.44 95 MET A CA 1
ATOM 723 C C . MET A 1 95 ? 9.245 3.265 -15.824 1.00 95.44 95 MET A C 1
ATOM 725 O O . MET A 1 95 ? 10.163 3.693 -15.129 1.00 95.44 95 MET A O 1
ATOM 729 N N . HIS A 1 96 ? 8.372 2.376 -15.362 1.00 94.88 96 HIS A N 1
ATOM 730 C CA . HIS A 1 96 ? 8.303 1.887 -13.999 1.00 94.88 96 HIS A CA 1
ATOM 731 C C . HIS A 1 96 ? 8.681 0.409 -13.951 1.00 94.88 96 HIS A C 1
ATOM 733 O O . HIS A 1 96 ? 7.985 -0.438 -14.512 1.00 94.88 96 HIS A O 1
ATOM 739 N N . GLY A 1 97 ? 9.746 0.087 -13.226 1.00 95.56 97 GLY A N 1
ATOM 740 C CA . GLY A 1 97 ? 10.128 -1.292 -12.943 1.00 95.56 97 GLY A CA 1
ATOM 741 C C . GLY A 1 97 ? 9.462 -1.773 -11.664 1.00 95.56 97 GLY A C 1
ATOM 742 O O . GLY A 1 97 ? 9.609 -1.136 -10.622 1.00 95.56 97 GLY A O 1
ATOM 743 N N . MET A 1 98 ? 8.731 -2.884 -11.720 1.00 94.62 98 MET A N 1
ATOM 744 C CA . MET A 1 98 ? 8.149 -3.483 -10.519 1.00 94.62 98 MET A CA 1
ATOM 745 C C . MET A 1 98 ? 9.252 -4.078 -9.638 1.00 94.62 98 MET A C 1
ATOM 747 O O . MET A 1 98 ? 10.097 -4.821 -10.135 1.00 94.62 98 MET A O 1
ATOM 751 N N . MET A 1 99 ? 9.250 -3.743 -8.344 1.00 94.62 99 MET A N 1
ATOM 752 C CA . MET A 1 99 ? 10.252 -4.227 -7.387 1.00 94.62 99 MET A CA 1
ATOM 753 C C . MET A 1 99 ? 10.105 -5.730 -7.128 1.00 94.62 99 MET A C 1
ATOM 755 O O . MET A 1 99 ? 8.989 -6.242 -7.027 1.00 94.62 99 MET A O 1
ATOM 759 N N . SER A 1 100 ? 11.232 -6.425 -6.975 1.00 94.06 100 SER A N 1
ATOM 760 C CA . SER A 1 100 ? 11.266 -7.834 -6.577 1.00 94.06 100 SER A CA 1
ATOM 761 C C . SER A 1 100 ? 11.217 -8.025 -5.059 1.00 94.06 100 SER A C 1
ATOM 763 O O . SER A 1 100 ? 11.511 -7.116 -4.278 1.00 94.06 100 SER A O 1
ATOM 765 N N . ASP A 1 101 ? 10.912 -9.251 -4.628 1.00 91.94 101 ASP A N 1
ATOM 766 C CA . ASP A 1 101 ? 10.940 -9.642 -3.213 1.00 91.94 101 ASP A CA 1
ATOM 767 C C . ASP A 1 101 ? 12.315 -9.413 -2.572 1.00 91.94 101 ASP A C 1
ATOM 769 O O . ASP A 1 101 ? 12.396 -8.964 -1.429 1.00 91.94 101 ASP A O 1
ATOM 773 N N . ALA A 1 102 ? 13.396 -9.673 -3.315 1.00 93.06 102 ALA A N 1
ATOM 774 C CA . ALA A 1 102 ? 14.759 -9.439 -2.845 1.00 93.06 102 ALA A CA 1
ATOM 775 C C . ALA A 1 102 ? 14.987 -7.957 -2.512 1.00 93.06 102 ALA A C 1
ATOM 777 O O . ALA A 1 102 ? 15.582 -7.631 -1.484 1.00 93.06 102 ALA A O 1
ATOM 778 N N . PHE A 1 103 ? 14.448 -7.054 -3.337 1.00 94.00 103 PHE A N 1
ATOM 779 C CA . PHE A 1 103 ? 14.540 -5.619 -3.097 1.00 94.00 103 PHE A CA 1
ATOM 780 C C . PHE A 1 103 ? 13.773 -5.200 -1.836 1.00 94.00 103 PHE A C 1
ATOM 782 O O . PHE A 1 103 ? 14.301 -4.461 -1.004 1.00 94.00 103 PHE A O 1
ATOM 789 N N . TYR A 1 104 ? 12.557 -5.722 -1.637 1.00 92.62 104 TYR A N 1
ATOM 790 C CA . TYR A 1 104 ? 11.786 -5.479 -0.411 1.00 92.62 104 TYR A CA 1
ATOM 791 C C . TYR A 1 104 ? 12.506 -5.984 0.847 1.00 92.62 104 TYR A C 1
ATOM 793 O O . TYR A 1 104 ? 12.534 -5.275 1.854 1.00 92.62 104 TYR A O 1
ATOM 801 N N . GLN A 1 105 ? 13.120 -7.170 0.791 1.00 92.50 105 GLN A N 1
ATOM 802 C CA . GLN A 1 105 ? 13.898 -7.728 1.903 1.00 92.50 105 GLN A CA 1
ATOM 803 C C . GLN A 1 105 ? 15.096 -6.844 2.263 1.00 92.50 105 GLN A C 1
ATOM 805 O O . GLN A 1 105 ? 15.322 -6.550 3.438 1.00 92.50 105 GLN A O 1
ATOM 810 N N . TYR A 1 106 ? 15.816 -6.336 1.263 1.00 94.44 106 TYR A N 1
ATOM 811 C CA . TYR A 1 106 ? 16.892 -5.378 1.500 1.00 94.44 106 TYR A CA 1
ATOM 812 C C . TYR A 1 106 ? 16.384 -4.091 2.166 1.00 94.44 106 TYR A C 1
ATOM 814 O O . TYR A 1 106 ? 16.925 -3.665 3.189 1.00 94.44 106 TYR A O 1
ATOM 822 N N . LEU A 1 107 ? 15.296 -3.498 1.653 1.00 92.94 107 LEU A N 1
ATOM 823 C CA . LEU A 1 107 ? 14.693 -2.302 2.253 1.00 92.94 107 LEU A CA 1
ATOM 824 C C . LEU A 1 107 ? 14.238 -2.541 3.698 1.00 92.94 107 LEU A C 1
ATOM 826 O O . LEU A 1 107 ? 14.341 -1.638 4.532 1.00 92.94 107 LEU A O 1
ATOM 830 N N . GLN A 1 108 ? 13.747 -3.741 4.018 1.00 91.25 108 GLN A N 1
ATOM 831 C CA . GLN A 1 108 ? 13.363 -4.118 5.376 1.00 91.25 108 GLN A CA 1
ATOM 832 C C . GLN A 1 108 ? 14.571 -4.105 6.326 1.00 91.25 108 GLN A C 1
ATOM 834 O O . GLN A 1 108 ? 14.475 -3.524 7.410 1.00 91.25 108 GLN A O 1
ATOM 839 N N . GLN A 1 109 ? 15.697 -4.682 5.900 1.00 93.19 109 GLN A N 1
ATOM 840 C CA . GLN A 1 109 ? 16.927 -4.832 6.691 1.00 93.19 109 GLN A CA 1
ATOM 841 C C . GLN A 1 109 ? 17.746 -3.543 6.811 1.00 93.19 109 GLN A C 1
ATOM 843 O O . GLN A 1 109 ? 18.473 -3.354 7.785 1.00 93.19 109 GLN A O 1
ATOM 848 N N . MET A 1 110 ? 17.617 -2.638 5.843 1.00 95.00 110 MET A N 1
ATOM 849 C CA . MET A 1 110 ? 18.312 -1.358 5.842 1.00 95.00 110 MET A CA 1
ATOM 850 C C . MET A 1 110 ? 18.000 -0.557 7.126 1.00 95.00 110 MET A C 1
ATOM 852 O O . MET A 1 110 ? 16.824 -0.426 7.494 1.00 95.00 110 MET A O 1
ATOM 856 N N . PRO A 1 111 ? 19.005 -0.001 7.827 1.00 95.81 111 PRO A N 1
ATOM 857 C CA . PRO A 1 111 ? 18.771 0.807 9.019 1.00 95.81 111 PRO A CA 1
ATOM 858 C C . PRO A 1 111 ? 18.172 2.172 8.662 1.00 95.81 111 PRO A C 1
ATOM 860 O O . PRO A 1 111 ? 18.386 2.706 7.571 1.00 95.81 111 PRO A O 1
ATOM 863 N N . VAL A 1 112 ? 17.434 2.766 9.603 1.00 96.69 112 VAL A N 1
ATOM 864 C CA . VAL A 1 112 ? 16.966 4.154 9.473 1.00 96.69 112 VAL A CA 1
ATOM 865 C C . VAL A 1 112 ? 18.171 5.100 9.437 1.00 96.69 112 VAL A C 1
ATOM 867 O O . VAL A 1 112 ? 19.106 4.947 10.214 1.00 96.69 112 VAL A O 1
ATOM 870 N N . GLY A 1 113 ? 18.158 6.059 8.511 1.00 96.62 113 GLY A N 1
ATOM 871 C CA . GLY A 1 113 ? 19.277 6.955 8.210 1.00 96.62 113 GLY A CA 1
ATOM 872 C C . GLY A 1 113 ? 20.294 6.379 7.219 1.00 96.62 113 GLY A C 1
ATOM 873 O O . GLY A 1 113 ? 21.054 7.143 6.627 1.00 96.62 113 GLY A O 1
ATOM 874 N N . GLY A 1 114 ? 20.277 5.064 6.969 1.00 96.56 114 GLY A N 1
ATOM 875 C CA . GLY A 1 114 ? 21.089 4.450 5.922 1.00 96.56 114 GLY A CA 1
ATOM 876 C C . GLY A 1 114 ? 20.750 5.021 4.545 1.00 96.56 114 GLY A C 1
ATOM 877 O O . GLY A 1 114 ? 19.634 5.501 4.318 1.00 96.56 114 GLY A O 1
ATOM 878 N N . SER A 1 115 ? 21.700 4.945 3.613 1.00 96.56 115 SER A N 1
ATOM 879 C CA . SER A 1 115 ? 21.489 5.333 2.217 1.00 96.56 115 SER A CA 1
ATOM 880 C C . SER A 1 115 ? 22.180 4.371 1.260 1.00 96.56 115 SER A C 1
ATOM 882 O O . SER A 1 115 ? 23.193 3.769 1.607 1.00 96.56 115 SER A O 1
ATOM 884 N N . PHE A 1 116 ? 21.645 4.253 0.052 1.00 95.88 116 PHE A N 1
ATOM 885 C CA . PHE A 1 116 ? 22.302 3.586 -1.067 1.00 95.88 116 PHE A CA 1
ATOM 886 C C . PHE A 1 116 ? 22.066 4.388 -2.345 1.00 95.88 116 PHE A C 1
ATOM 888 O O . PHE A 1 116 ? 21.104 5.153 -2.446 1.00 95.88 116 PHE A O 1
ATOM 895 N N . THR A 1 117 ? 22.948 4.207 -3.319 1.00 96.44 117 THR A N 1
ATOM 896 C CA . THR A 1 117 ? 22.925 4.934 -4.586 1.00 96.44 117 THR A CA 1
ATOM 897 C C . THR A 1 117 ? 22.910 3.929 -5.724 1.00 96.44 117 THR A C 1
ATOM 899 O O . THR A 1 117 ? 23.724 3.010 -5.733 1.00 96.44 117 THR A O 1
ATOM 902 N N . MET A 1 118 ? 21.996 4.105 -6.673 1.00 96.12 118 MET A N 1
ATOM 903 C CA . MET A 1 118 ? 21.883 3.267 -7.865 1.00 96.12 118 MET A CA 1
ATOM 904 C C . MET A 1 118 ? 21.799 4.134 -9.118 1.00 96.12 118 MET A C 1
ATOM 906 O O . MET A 1 118 ? 21.228 5.226 -9.089 1.00 96.12 118 MET A O 1
ATOM 910 N N . THR A 1 119 ? 22.318 3.624 -10.233 1.00 97.69 119 THR A N 1
ATOM 911 C CA . THR A 1 119 ? 22.061 4.223 -11.545 1.00 97.69 119 THR A CA 1
ATOM 912 C C . THR A 1 119 ? 20.913 3.479 -12.210 1.00 97.69 119 THR A C 1
ATOM 914 O O . THR A 1 119 ? 20.990 2.280 -12.472 1.00 97.69 119 THR A O 1
ATOM 917 N N . ILE A 1 120 ? 19.819 4.202 -12.429 1.00 97.69 120 ILE A N 1
ATOM 918 C CA . ILE A 1 120 ? 18.595 3.710 -13.047 1.00 97.69 120 ILE A CA 1
ATOM 919 C C . ILE A 1 120 ? 18.702 3.945 -14.548 1.00 97.69 120 ILE A C 1
ATOM 921 O O . ILE A 1 120 ? 18.767 5.093 -14.995 1.00 97.69 120 ILE A O 1
ATOM 925 N N . ASN A 1 121 ? 18.679 2.860 -15.312 1.00 97.94 121 ASN A N 1
ATOM 926 C CA . ASN A 1 121 ? 18.652 2.888 -16.763 1.00 97.94 121 ASN A CA 1
ATOM 927 C C . ASN A 1 121 ? 17.268 2.480 -17.262 1.00 97.94 121 ASN A C 1
ATOM 929 O O . ASN A 1 121 ? 16.779 1.412 -16.903 1.00 97.94 121 ASN A O 1
ATOM 933 N N . ALA A 1 122 ? 16.658 3.310 -18.104 1.00 97.69 122 ALA A N 1
ATOM 934 C CA . ALA A 1 122 ? 15.368 3.043 -18.732 1.00 97.69 122 ALA A CA 1
ATOM 935 C C . ALA A 1 122 ? 15.477 3.317 -20.234 1.00 97.69 122 ALA A C 1
ATOM 937 O O . ALA A 1 122 ? 15.758 4.446 -20.639 1.00 97.69 122 ALA A O 1
ATOM 938 N N . CYS A 1 123 ? 15.279 2.294 -21.061 1.00 97.81 123 CYS A N 1
ATOM 939 C CA . CYS A 1 123 ? 15.449 2.394 -22.507 1.00 97.81 123 CYS A CA 1
ATOM 940 C C . CYS A 1 123 ? 14.210 1.887 -23.234 1.00 97.81 123 CYS A C 1
ATOM 942 O O . CYS A 1 123 ? 13.757 0.778 -22.965 1.00 97.81 123 CYS A O 1
ATOM 944 N N . GLN A 1 124 ? 13.689 2.672 -24.180 1.00 98.00 124 GLN A N 1
ATOM 945 C CA . GLN A 1 124 ? 12.640 2.228 -25.098 1.00 98.00 124 GLN A CA 1
ATOM 946 C C . GLN A 1 124 ? 13.042 2.397 -26.563 1.00 98.00 124 GLN A C 1
ATOM 948 O O . GLN A 1 124 ? 13.694 3.377 -26.925 1.00 98.00 124 GLN A O 1
ATOM 953 N N . THR A 1 125 ? 12.592 1.488 -27.424 1.00 98.50 125 THR A N 1
ATOM 954 C CA . THR A 1 125 ? 12.861 1.530 -28.868 1.00 98.50 125 THR A CA 1
ATOM 955 C C . THR A 1 125 ? 11.722 0.910 -29.675 1.00 98.50 125 THR A C 1
ATOM 957 O O . THR A 1 125 ? 11.058 -0.019 -29.214 1.00 98.50 125 THR A O 1
ATOM 960 N N . SER A 1 126 ? 11.492 1.415 -30.888 1.00 97.75 126 SER A N 1
ATOM 961 C CA . SER A 1 126 ? 10.592 0.791 -31.864 1.00 97.75 126 SER A CA 1
ATOM 962 C C . SER A 1 126 ? 11.208 -0.436 -32.537 1.00 97.75 126 SER A C 1
ATOM 964 O O . SER A 1 126 ? 10.486 -1.211 -33.164 1.00 97.75 126 SER A O 1
ATOM 966 N N . VAL A 1 127 ? 12.528 -0.620 -32.432 1.00 97.94 127 VAL A N 1
ATOM 967 C CA . VAL A 1 127 ? 13.222 -1.770 -33.009 1.00 97.94 127 VAL A CA 1
ATOM 968 C C . VAL A 1 127 ? 12.818 -3.023 -32.241 1.00 97.94 127 VAL A C 1
ATOM 970 O O . VAL A 1 127 ? 13.011 -3.128 -31.030 1.00 97.94 127 VAL A O 1
ATOM 973 N N . ASN A 1 128 ? 12.253 -3.993 -32.954 1.00 96.31 128 ASN A N 1
ATOM 974 C CA . ASN A 1 128 ? 11.962 -5.293 -32.377 1.00 96.31 128 ASN A CA 1
ATOM 975 C C . ASN A 1 128 ? 13.261 -6.104 -32.297 1.00 96.31 128 ASN A C 1
ATOM 977 O O . ASN A 1 128 ? 13.864 -6.403 -33.326 1.00 96.31 128 ASN A O 1
ATOM 981 N N . TYR A 1 129 ? 13.677 -6.459 -31.087 1.00 97.62 129 TYR A N 1
ATOM 982 C CA . TYR A 1 129 ? 14.824 -7.329 -30.836 1.00 97.62 129 TYR A CA 1
ATOM 983 C C . TYR A 1 129 ? 14.423 -8.476 -29.903 1.00 97.62 129 TYR A C 1
ATOM 985 O O . TYR A 1 129 ? 13.373 -8.435 -29.249 1.00 97.62 129 TYR A O 1
ATOM 993 N N . ASP A 1 130 ? 15.270 -9.502 -29.859 1.00 97.44 130 ASP A N 1
ATOM 994 C CA . ASP A 1 130 ? 15.113 -10.656 -28.983 1.00 97.44 130 ASP A CA 1
ATOM 995 C C . ASP A 1 130 ? 16.050 -10.550 -27.776 1.00 97.44 130 ASP A C 1
ATOM 997 O O . ASP A 1 130 ? 17.260 -10.755 -27.865 1.00 97.44 130 ASP A O 1
ATOM 1001 N N . ALA A 1 131 ? 15.489 -10.224 -26.615 1.00 97.81 131 ALA A N 1
ATOM 1002 C CA . ALA A 1 131 ? 16.274 -10.112 -25.398 1.00 97.81 131 ALA A CA 1
ATOM 1003 C C . ALA A 1 131 ? 16.787 -11.469 -24.890 1.00 97.81 131 ALA A C 1
ATOM 1005 O O . ALA A 1 131 ? 17.794 -11.503 -24.172 1.00 97.81 131 ALA A O 1
ATOM 1006 N N . SER A 1 132 ? 16.130 -12.575 -25.265 1.00 97.06 132 SER A N 1
ATOM 1007 C CA . SER A 1 132 ? 16.526 -13.928 -24.860 1.00 97.06 132 SER A CA 1
ATOM 1008 C C . SER A 1 132 ? 17.838 -14.369 -25.514 1.00 97.06 132 SER A C 1
ATOM 1010 O O . SER A 1 132 ? 18.609 -15.102 -24.899 1.00 97.06 132 SER A O 1
ATOM 1012 N N . SER A 1 133 ? 18.163 -13.821 -26.691 1.00 96.81 133 SER A N 1
ATOM 1013 C CA . SER A 1 133 ? 19.453 -14.007 -27.363 1.00 96.81 133 SER A CA 1
ATOM 1014 C C . SER A 1 133 ? 20.544 -13.037 -26.881 1.00 96.81 133 SER A C 1
ATOM 1016 O O . SER A 1 133 ? 21.620 -12.976 -27.472 1.00 96.81 133 SER A O 1
ATOM 1018 N N . GLY A 1 134 ? 20.268 -12.232 -25.849 1.00 96.00 134 GLY A N 1
ATOM 1019 C CA . GLY A 1 134 ? 21.204 -11.245 -25.307 1.00 96.00 134 GLY A CA 1
ATOM 1020 C C . GLY A 1 134 ? 21.128 -9.850 -25.934 1.00 96.00 134 GLY A C 1
ATOM 1021 O O . GLY A 1 134 ? 21.840 -8.964 -25.469 1.00 96.00 134 GLY A O 1
ATOM 1022 N N . ALA A 1 135 ? 20.262 -9.603 -26.926 1.00 97.69 135 ALA A N 1
ATOM 1023 C CA . ALA A 1 135 ? 20.100 -8.256 -27.478 1.00 97.69 135 ALA A CA 1
ATOM 1024 C C . ALA A 1 135 ? 19.446 -7.307 -26.455 1.00 97.69 135 ALA A C 1
ATOM 1026 O O . ALA A 1 135 ? 18.671 -7.735 -25.594 1.00 97.69 135 ALA A O 1
ATOM 1027 N N . ARG A 1 136 ? 19.774 -6.012 -26.516 1.00 97.69 136 ARG A N 1
ATOM 1028 C CA . ARG A 1 136 ? 19.284 -4.994 -25.571 1.00 97.69 136 ARG A CA 1
ATOM 1029 C C . ARG A 1 136 ? 18.884 -3.720 -26.293 1.00 97.69 136 ARG A C 1
ATOM 1031 O O . ARG A 1 136 ? 19.467 -3.372 -27.316 1.00 97.69 136 ARG A O 1
ATOM 1038 N N . CYS A 1 137 ? 17.944 -2.979 -25.717 1.00 97.81 137 CYS A N 1
ATOM 1039 C CA . CYS A 1 137 ? 17.471 -1.695 -26.228 1.00 97.81 137 CYS A CA 1
ATOM 1040 C C . CYS A 1 137 ? 18.604 -0.676 -26.428 1.00 97.81 137 CYS A C 1
ATOM 1042 O O . CYS A 1 137 ? 18.621 0.030 -27.432 1.00 97.81 137 CYS A O 1
ATOM 1044 N N . LYS A 1 138 ? 19.575 -0.629 -25.506 1.00 97.06 138 LYS A N 1
ATOM 1045 C CA . LYS A 1 138 ? 20.709 0.312 -25.562 1.00 97.06 138 LYS A CA 1
ATOM 1046 C C . LYS A 1 138 ? 21.627 0.112 -26.776 1.00 97.06 138 LYS A C 1
ATOM 1048 O O . LYS A 1 138 ? 22.343 1.035 -27.141 1.00 97.06 138 LYS A O 1
ATOM 1053 N N . ASP A 1 139 ? 21.595 -1.077 -27.377 1.00 97.25 139 ASP A N 1
ATOM 1054 C CA . ASP A 1 139 ? 22.436 -1.453 -28.515 1.00 97.25 139 ASP A CA 1
ATOM 1055 C C . ASP A 1 139 ? 21.697 -1.279 -29.858 1.00 97.25 139 ASP A C 1
ATOM 1057 O O . ASP A 1 139 ? 22.234 -1.607 -30.915 1.00 97.25 139 ASP A O 1
ATOM 1061 N N . GLN A 1 140 ? 20.446 -0.797 -29.838 1.00 97.50 140 GLN A N 1
ATOM 1062 C CA . GLN A 1 140 ? 19.636 -0.630 -31.045 1.00 97.50 140 GLN A CA 1
ATOM 1063 C C . GLN A 1 140 ? 19.921 0.701 -31.749 1.00 97.50 140 GLN A C 1
ATOM 1065 O O . GLN A 1 140 ? 20.255 1.706 -31.127 1.00 97.50 140 GLN A O 1
ATOM 1070 N N . ALA A 1 141 ? 19.724 0.719 -33.071 1.00 94.62 141 ALA A N 1
ATOM 1071 C CA . ALA A 1 141 ? 20.034 1.869 -33.927 1.00 94.62 141 ALA A CA 1
ATOM 1072 C C . ALA A 1 141 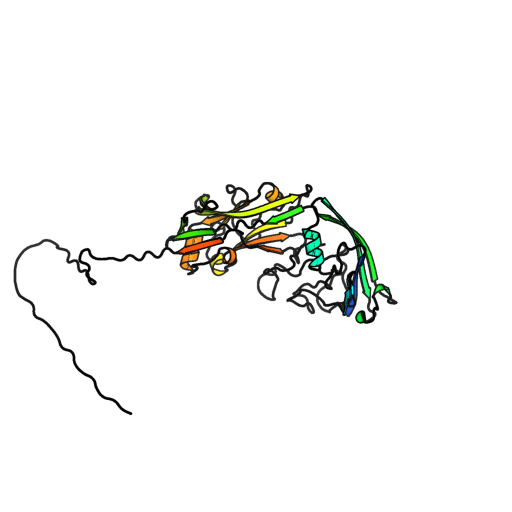? 19.193 3.129 -33.640 1.00 94.62 141 ALA A C 1
ATOM 1074 O O . ALA A 1 141 ? 19.547 4.225 -34.072 1.00 94.62 141 ALA A O 1
ATOM 1075 N N . SER A 1 142 ? 18.061 2.986 -32.951 1.00 96.06 142 SER A N 1
ATOM 1076 C CA . SER A 1 142 ? 17.193 4.092 -32.556 1.00 96.06 142 SER A CA 1
ATOM 1077 C C . SER A 1 142 ? 16.498 3.779 -31.236 1.00 96.06 142 SER A C 1
ATOM 1079 O O . SER A 1 142 ? 16.344 2.618 -30.856 1.00 96.06 142 SER A O 1
ATOM 1081 N N . GLY A 1 143 ? 16.061 4.818 -30.531 1.00 95.88 143 GLY A N 1
ATOM 1082 C CA . GLY A 1 143 ? 15.383 4.692 -29.248 1.00 95.88 143 GLY A CA 1
ATOM 1083 C C . GLY A 1 143 ? 15.655 5.887 -28.349 1.00 95.88 143 GLY A C 1
ATOM 1084 O O . GLY A 1 143 ? 16.367 6.817 -28.720 1.00 95.88 143 GLY A O 1
ATOM 1085 N N . ASN A 1 144 ? 15.075 5.846 -27.157 1.00 96.56 144 ASN A N 1
ATOM 1086 C CA . ASN A 1 144 ? 15.350 6.797 -26.092 1.00 96.56 144 ASN A CA 1
ATOM 1087 C C . ASN A 1 144 ? 15.912 6.032 -24.903 1.00 96.56 144 ASN A C 1
ATOM 1089 O O . ASN A 1 144 ? 15.279 5.086 -24.433 1.00 96.56 144 ASN A O 1
ATOM 1093 N N . TRP A 1 145 ? 17.065 6.468 -24.406 1.00 96.31 145 TRP A N 1
ATOM 1094 C CA . TRP A 1 145 ? 17.704 5.900 -23.229 1.00 96.31 145 TRP A CA 1
ATOM 1095 C C . TRP A 1 145 ? 17.918 6.991 -22.185 1.00 96.31 145 TRP A C 1
ATOM 1097 O O . TRP A 1 145 ? 18.602 7.984 -22.422 1.00 96.31 145 TRP A O 1
ATOM 1107 N N . TYR A 1 146 ? 17.298 6.796 -21.027 1.00 96.25 146 TYR A N 1
ATOM 1108 C CA . TYR A 1 146 ? 17.395 7.677 -19.878 1.00 96.25 146 TYR A CA 1
ATOM 1109 C C . TYR A 1 146 ? 18.256 7.017 -18.810 1.00 96.25 146 TYR A C 1
ATOM 1111 O O . TYR A 1 146 ? 18.010 5.874 -18.418 1.00 96.25 146 TYR A O 1
ATOM 1119 N N . VAL A 1 147 ? 19.233 7.772 -18.318 1.00 96.25 147 VAL A N 1
ATOM 1120 C CA . VAL A 1 147 ? 20.141 7.355 -17.252 1.00 96.25 147 VAL A CA 1
ATOM 1121 C C . VAL A 1 147 ? 20.023 8.357 -16.121 1.00 96.25 147 VAL A C 1
ATOM 1123 O O . VAL A 1 147 ? 20.132 9.565 -16.342 1.00 96.25 147 VAL A O 1
ATOM 1126 N N . ARG A 1 148 ? 19.804 7.873 -14.900 1.00 95.50 148 ARG A N 1
ATOM 1127 C CA . ARG A 1 148 ? 19.791 8.741 -13.724 1.00 95.50 148 ARG A CA 1
ATOM 1128 C C . ARG A 1 148 ? 20.454 8.074 -12.541 1.00 95.50 148 ARG A C 1
ATOM 1130 O O . ARG A 1 148 ? 20.082 6.972 -12.155 1.00 95.50 148 ARG A O 1
ATOM 1137 N N . ASN A 1 149 ? 21.371 8.796 -11.915 1.00 95.81 149 ASN A N 1
ATOM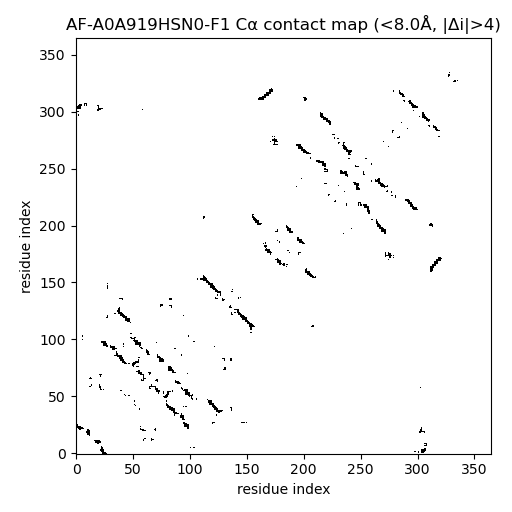 1138 C CA . ASN A 1 149 ? 21.909 8.407 -10.626 1.00 95.81 149 ASN A CA 1
ATOM 1139 C C . ASN A 1 149 ? 20.972 8.886 -9.507 1.00 95.81 149 ASN A C 1
ATOM 1141 O O . ASN A 1 149 ? 20.627 10.070 -9.453 1.00 95.81 149 ASN A O 1
ATOM 1145 N N . VAL A 1 150 ? 20.530 7.974 -8.643 1.00 94.44 150 VAL A N 1
ATOM 1146 C CA . VAL A 1 150 ? 19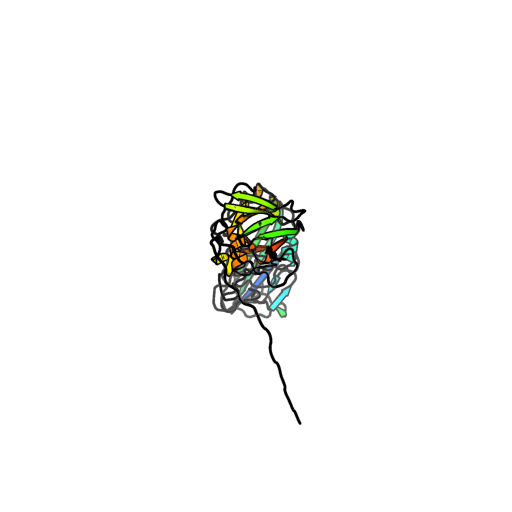.572 8.264 -7.572 1.00 94.44 150 VAL A CA 1
ATOM 1147 C C . VAL A 1 150 ? 20.072 7.697 -6.250 1.00 94.44 150 VAL A C 1
ATOM 1149 O O . VAL A 1 150 ? 20.344 6.503 -6.127 1.00 94.44 150 VAL A O 1
ATOM 1152 N N . THR A 1 151 ? 20.137 8.564 -5.241 1.00 94.81 151 THR A N 1
ATOM 1153 C CA . THR A 1 151 ? 20.408 8.185 -3.852 1.00 94.81 151 THR A CA 1
ATOM 1154 C C . THR A 1 151 ? 19.097 8.070 -3.086 1.00 94.81 151 THR A C 1
ATOM 1156 O O . THR A 1 151 ? 18.272 8.985 -3.088 1.00 94.81 151 THR A O 1
ATOM 1159 N N . HIS A 1 152 ? 18.906 6.942 -2.413 1.00 93.94 152 HIS A N 1
ATOM 1160 C CA . HIS A 1 152 ? 17.756 6.678 -1.563 1.00 93.94 152 HIS A CA 1
ATOM 1161 C C . HIS A 1 152 ? 18.184 6.579 -0.104 1.00 93.94 152 HIS A C 1
ATOM 1163 O O . HIS A 1 152 ? 19.090 5.818 0.227 1.00 93.94 152 HIS A O 1
ATOM 1169 N N . THR A 1 153 ? 17.488 7.306 0.771 1.00 94.88 153 THR A N 1
ATOM 1170 C CA . THR A 1 153 ? 17.709 7.288 2.222 1.00 94.88 153 THR A CA 1
ATOM 1171 C C . THR A 1 153 ? 16.487 6.709 2.920 1.00 94.88 153 THR A C 1
ATOM 1173 O O . THR A 1 153 ? 15.363 7.173 2.704 1.00 94.88 153 THR A O 1
ATOM 1176 N N . LYS A 1 154 ? 16.681 5.716 3.795 1.00 94.88 154 LYS A N 1
ATOM 1177 C CA . LYS A 1 154 ? 15.579 5.160 4.589 1.00 94.88 154 LYS A CA 1
ATOM 1178 C C . LYS A 1 154 ? 15.288 6.076 5.767 1.00 94.88 154 LYS A C 1
ATOM 1180 O O . LYS A 1 154 ? 15.974 6.054 6.781 1.00 94.88 154 LYS A O 1
ATOM 1185 N N . ALA A 1 155 ? 14.248 6.883 5.637 1.00 93.81 155 ALA A N 1
ATOM 1186 C CA . ALA A 1 155 ? 13.921 7.900 6.627 1.00 93.81 155 ALA A CA 1
ATOM 1187 C C . ALA A 1 155 ? 13.173 7.371 7.863 1.00 93.81 155 ALA A C 1
ATOM 1189 O O . ALA A 1 155 ? 13.220 7.973 8.937 1.00 93.81 155 ALA A O 1
ATOM 1190 N N . ALA A 1 156 ? 12.467 6.250 7.729 1.00 94.06 156 ALA A N 1
ATOM 1191 C CA . ALA A 1 156 ? 11.707 5.667 8.822 1.00 94.06 156 ALA A CA 1
ATOM 1192 C C . ALA A 1 156 ? 11.530 4.156 8.668 1.00 94.06 156 ALA A C 1
ATOM 1194 O O . ALA A 1 156 ? 11.652 3.605 7.573 1.00 94.06 156 ALA A O 1
ATOM 1195 N N . ASN A 1 157 ? 11.227 3.498 9.784 1.00 93.25 157 ASN A N 1
ATOM 1196 C CA . ASN A 1 157 ? 10.838 2.100 9.840 1.00 93.25 157 ASN A CA 1
ATOM 1197 C C . ASN A 1 157 ? 9.693 1.934 10.843 1.00 93.25 157 ASN A C 1
ATOM 1199 O O . ASN A 1 157 ? 9.878 2.174 12.037 1.00 93.25 157 ASN A O 1
ATOM 1203 N N . LEU A 1 158 ? 8.522 1.537 10.349 1.00 91.81 158 LEU A N 1
ATOM 1204 C CA . LEU A 1 158 ? 7.383 1.166 11.175 1.00 91.81 158 LEU A CA 1
ATOM 1205 C C . LEU A 1 158 ? 7.305 -0.356 11.235 1.00 91.81 158 LEU A C 1
ATOM 1207 O O . LEU A 1 158 ? 7.122 -1.012 10.211 1.00 91.81 158 LEU A O 1
ATOM 1211 N N . ARG A 1 159 ? 7.402 -0.911 12.440 1.00 91.31 159 ARG A N 1
ATOM 1212 C CA . ARG A 1 159 ? 7.221 -2.340 12.684 1.00 91.31 159 ARG A CA 1
ATOM 1213 C C . ARG A 1 159 ? 6.005 -2.545 13.568 1.00 91.31 159 ARG A C 1
ATOM 1215 O O . ARG A 1 159 ? 5.989 -2.083 14.704 1.00 91.31 159 ARG A O 1
ATOM 1222 N N . LEU A 1 160 ? 5.023 -3.258 13.038 1.00 88.69 160 LEU A N 1
ATOM 1223 C CA . LEU A 1 160 ? 3.860 -3.728 13.779 1.00 88.69 160 LEU A CA 1
ATOM 1224 C C . LEU A 1 160 ? 4.261 -4.976 14.573 1.00 88.69 160 LEU A C 1
ATOM 1226 O O . LEU A 1 160 ? 4.968 -5.841 14.054 1.00 88.69 160 LEU A O 1
ATOM 1230 N N . ILE A 1 161 ? 3.860 -5.041 15.836 1.00 87.44 161 ILE A N 1
ATOM 1231 C CA . ILE A 1 161 ? 4.272 -6.073 16.785 1.00 87.44 161 ILE A CA 1
ATOM 1232 C C . ILE A 1 161 ? 3.075 -6.969 17.060 1.00 87.44 161 ILE A C 1
ATOM 1234 O O . ILE A 1 161 ? 2.019 -6.487 17.467 1.00 87.44 161 ILE A O 1
ATOM 1238 N N . ASN A 1 162 ? 3.256 -8.275 16.866 1.00 75.50 162 ASN A N 1
ATOM 1239 C CA . ASN A 1 162 ? 2.264 -9.242 17.299 1.00 75.50 162 ASN A CA 1
ATOM 1240 C C . ASN A 1 162 ? 2.374 -9.449 18.816 1.00 75.50 162 ASN A C 1
ATOM 1242 O O . ASN A 1 162 ? 3.409 -9.881 19.317 1.00 75.50 162 ASN A O 1
ATOM 1246 N N . THR A 1 163 ? 1.323 -9.096 19.541 1.00 70.19 163 THR A N 1
ATOM 1247 C CA . THR A 1 163 ? 1.173 -9.281 20.988 1.00 70.19 163 THR A CA 1
ATOM 1248 C C . THR A 1 163 ? 0.771 -10.705 21.354 1.00 70.19 163 THR A C 1
ATOM 1250 O O . THR A 1 163 ? 0.970 -11.101 22.498 1.00 70.19 163 THR A O 1
ATOM 1253 N N . HIS A 1 164 ? 0.194 -11.461 20.410 1.00 70.62 164 HIS A N 1
ATOM 1254 C CA . HIS A 1 164 ? -0.424 -12.768 20.636 1.00 70.62 164 HIS A CA 1
ATOM 1255 C C . HIS A 1 164 ? -1.457 -12.781 21.777 1.00 70.62 164 HIS A C 1
ATOM 1257 O O . HIS A 1 164 ? -1.766 -13.847 22.310 1.00 70.62 164 HIS A O 1
ATOM 1263 N N . SER A 1 165 ? -2.005 -11.621 22.156 1.00 72.44 165 SER A N 1
ATOM 1264 C CA . SER A 1 165 ? -3.019 -11.552 23.200 1.00 72.44 165 SER A CA 1
ATOM 1265 C C . SER A 1 165 ? -4.382 -11.958 22.644 1.00 72.44 165 SER A C 1
ATOM 1267 O O . SER A 1 165 ? -4.833 -11.503 21.586 1.00 72.44 165 SER A O 1
ATOM 1269 N N . LEU A 1 166 ? -5.021 -12.877 23.362 1.00 75.06 166 LEU A N 1
ATOM 1270 C CA . LEU A 1 166 ? -6.382 -13.321 23.117 1.00 75.06 166 LEU A CA 1
ATOM 1271 C C . LEU A 1 166 ? -7.278 -12.657 24.150 1.00 75.06 166 LEU A C 1
ATOM 1273 O O . LEU A 1 166 ? -7.014 -12.768 25.346 1.00 75.06 166 LEU A O 1
ATOM 1277 N N . ALA A 1 167 ? -8.334 -12.006 23.677 1.00 80.31 167 ALA A N 1
ATOM 1278 C CA . ALA A 1 167 ? -9.354 -11.450 24.532 1.00 80.31 167 ALA A CA 1
ATOM 1279 C C . ALA A 1 167 ? -10.735 -12.030 24.216 1.00 80.31 167 ALA A C 1
ATOM 1281 O O . ALA A 1 167 ? -11.224 -11.941 23.092 1.00 80.31 167 ALA A O 1
ATOM 1282 N N . GLU A 1 168 ? -11.375 -12.641 25.211 1.00 83.62 168 GLU A N 1
ATOM 1283 C CA . GLU A 1 168 ? -12.738 -13.158 25.063 1.00 83.62 168 GLU A CA 1
ATOM 1284 C C . GLU A 1 168 ? -13.760 -12.122 25.529 1.00 83.62 168 GLU A C 1
ATOM 1286 O O . GLU A 1 168 ? -13.678 -11.602 26.647 1.00 83.62 168 GLU A O 1
ATOM 1291 N N . VAL A 1 169 ? -14.731 -11.831 24.663 1.00 84.62 169 VAL A N 1
ATOM 1292 C CA . VAL A 1 169 ? -15.805 -10.869 24.909 1.00 84.62 169 VAL A CA 1
ATOM 1293 C C . VAL A 1 169 ? -17.149 -11.562 24.741 1.00 84.62 169 VAL A C 1
ATOM 1295 O O . VAL A 1 169 ? -17.506 -12.038 23.662 1.00 84.62 169 VAL A O 1
ATOM 1298 N N . PHE A 1 170 ? -17.923 -11.568 25.818 1.00 86.69 170 PHE A N 1
ATOM 1299 C CA . PHE A 1 170 ? -19.289 -12.069 25.845 1.00 86.69 170 PHE A CA 1
ATOM 1300 C C . PHE A 1 170 ? -20.266 -10.918 25.633 1.00 86.69 170 PHE A C 1
ATOM 1302 O O . PHE A 1 170 ? -20.157 -9.895 26.302 1.00 86.69 170 PHE A O 1
ATOM 1309 N N . ILE A 1 171 ? -21.239 -11.073 24.743 1.00 87.44 171 ILE A N 1
ATOM 1310 C CA . ILE A 1 171 ? -22.204 -10.020 24.408 1.00 87.44 171 ILE A CA 1
ATOM 1311 C C . ILE A 1 171 ? -23.612 -10.515 24.726 1.00 87.44 171 ILE A C 1
ATOM 1313 O O . ILE A 1 171 ? -24.001 -11.595 24.289 1.00 87.44 171 ILE A O 1
ATOM 1317 N N . ASN A 1 172 ? -24.389 -9.743 25.484 1.00 85.62 172 ASN A N 1
ATOM 1318 C CA . ASN A 1 172 ? -25.811 -10.044 25.673 1.00 85.62 172 ASN A CA 1
ATOM 1319 C C . ASN A 1 172 ? -26.665 -9.571 24.473 1.00 85.62 172 ASN A C 1
ATOM 1321 O O . ASN A 1 172 ? -26.187 -8.871 23.584 1.00 85.62 172 ASN A O 1
ATOM 1325 N N . SER A 1 173 ? -27.955 -9.906 24.456 1.00 83.44 173 SER A N 1
ATOM 1326 C CA . SER A 1 173 ? -28.884 -9.498 23.386 1.00 83.44 173 SER A CA 1
ATOM 1327 C C . SER A 1 173 ? -28.983 -7.979 23.174 1.00 83.44 173 SER A C 1
ATOM 1329 O O . SER A 1 173 ? -29.301 -7.527 22.077 1.00 83.44 173 SER A O 1
ATOM 1331 N N . ASP A 1 174 ? -28.679 -7.180 24.200 1.00 85.00 174 ASP A N 1
ATOM 1332 C CA . ASP A 1 174 ? -28.694 -5.714 24.136 1.00 85.00 174 ASP A CA 1
ATOM 1333 C C . ASP A 1 174 ? -27.368 -5.105 23.649 1.00 85.00 174 ASP A C 1
ATOM 1335 O O . ASP A 1 174 ? -27.248 -3.883 23.542 1.00 85.00 174 ASP A O 1
ATOM 1339 N N . GLY A 1 175 ? -26.369 -5.936 23.330 1.00 84.94 175 GLY A N 1
ATOM 1340 C CA . GLY A 1 175 ? -25.054 -5.493 22.871 1.00 84.94 175 GLY A CA 1
ATOM 1341 C C . GLY A 1 175 ? -24.114 -5.046 23.993 1.00 84.94 175 GLY A C 1
ATOM 1342 O O . GLY A 1 175 ? -23.085 -4.427 23.730 1.00 84.94 175 GLY A O 1
ATOM 1343 N N . VAL A 1 176 ? -24.439 -5.318 25.257 1.00 90.19 176 VAL A N 1
ATOM 1344 C CA . VAL A 1 176 ? -23.580 -4.986 26.401 1.00 90.19 176 VAL A CA 1
ATOM 1345 C C . VAL A 1 176 ? -22.446 -6.017 26.494 1.00 90.19 176 VAL A C 1
ATOM 1347 O O . VAL A 1 176 ? -22.726 -7.203 26.707 1.00 90.19 176 VAL A O 1
ATOM 1350 N N . PRO A 1 177 ? -21.173 -5.599 26.344 1.00 88.81 177 PRO A N 1
ATOM 1351 C CA . PRO A 1 177 ? -20.039 -6.509 26.404 1.00 88.81 177 PRO A CA 1
ATOM 1352 C C . PRO A 1 177 ? -19.648 -6.819 27.856 1.00 88.81 177 PRO A C 1
ATOM 1354 O O . PRO A 1 177 ? -19.633 -5.944 28.719 1.00 88.81 177 PRO A O 1
ATOM 1357 N N . THR A 1 178 ? -19.264 -8.065 28.109 1.00 88.31 178 THR A N 1
ATOM 1358 C CA . THR A 1 178 ? -18.631 -8.543 29.341 1.00 88.31 178 THR A CA 1
ATOM 1359 C C . THR A 1 178 ? -17.292 -9.170 28.976 1.00 88.31 178 THR A C 1
ATOM 1361 O O . THR A 1 178 ? -17.225 -10.022 28.092 1.00 88.31 178 THR A O 1
ATOM 1364 N N . LEU A 1 179 ? -16.223 -8.754 29.648 1.00 86.50 179 LEU A N 1
ATOM 1365 C CA . LEU A 1 179 ? -14.888 -9.307 29.436 1.00 86.50 179 LEU A CA 1
ATOM 1366 C C . LEU A 1 179 ? -14.738 -10.642 30.172 1.00 86.50 179 LEU A C 1
ATOM 1368 O O . LEU A 1 179 ? -15.114 -10.748 31.337 1.00 86.50 179 LEU A O 1
ATOM 1372 N N . GLY A 1 180 ? -14.170 -11.641 29.497 1.00 80.00 180 GLY A N 1
ATOM 1373 C CA . GLY A 1 180 ? -13.625 -12.838 30.140 1.00 80.00 180 GLY A CA 1
ATOM 1374 C C . GLY A 1 180 ? -12.417 -12.531 31.039 1.00 80.00 180 GLY A C 1
ATOM 1375 O O . GLY A 1 180 ? -11.914 -11.402 31.077 1.00 80.00 180 GLY A O 1
ATOM 1376 N N . GLU A 1 181 ? -11.943 -13.534 31.772 1.00 76.12 181 GLU A N 1
ATOM 1377 C CA . GLU A 1 181 ? -10.751 -13.403 32.618 1.00 76.12 181 GLU A CA 1
ATOM 1378 C C . GLU A 1 181 ? -9.473 -13.220 31.775 1.00 76.12 181 GLU A C 1
ATOM 1380 O O . GLU A 1 181 ? -9.380 -13.708 30.652 1.00 76.12 181 GLU A O 1
ATOM 1385 N N . GLY A 1 182 ? -8.476 -12.496 32.304 1.00 69.50 182 GLY A N 1
ATOM 1386 C CA . GLY A 1 182 ? -7.173 -12.304 31.640 1.00 69.50 182 GLY A CA 1
ATOM 1387 C C . GLY A 1 182 ? -7.102 -11.185 30.587 1.00 69.50 182 GLY A C 1
ATOM 1388 O O . GLY A 1 182 ? -6.066 -10.999 29.953 1.00 69.50 182 GLY A O 1
ATOM 1389 N N . ASN A 1 183 ? -8.163 -10.391 30.428 1.00 73.12 183 ASN A N 1
ATOM 1390 C CA . ASN A 1 183 ? -8.272 -9.336 29.415 1.00 73.12 183 ASN A CA 1
ATOM 1391 C C . ASN A 1 183 ? -7.557 -8.018 29.783 1.00 73.12 183 ASN A C 1
ATOM 1393 O O . ASN A 1 183 ? -8.203 -6.995 29.993 1.00 73.12 183 ASN A O 1
ATOM 1397 N N . ALA A 1 184 ? -6.222 -8.008 29.842 1.00 76.69 184 ALA A N 1
ATOM 1398 C CA . ALA A 1 184 ? -5.459 -6.803 30.210 1.00 76.69 184 ALA A CA 1
ATOM 1399 C C . ALA A 1 184 ? -5.501 -5.677 29.152 1.00 76.69 184 ALA A C 1
ATOM 1401 O O . ALA A 1 184 ? -5.390 -4.499 29.490 1.00 76.69 184 ALA A O 1
ATOM 1402 N N . ASP A 1 185 ? -5.680 -6.030 27.877 1.00 86.25 185 ASP A N 1
ATOM 1403 C CA . ASP A 1 185 ? -5.653 -5.073 26.763 1.00 86.25 185 ASP A CA 1
ATOM 1404 C C . ASP A 1 185 ? -7.005 -4.397 26.502 1.00 86.25 185 ASP A C 1
ATOM 1406 O O . ASP A 1 185 ? -7.076 -3.465 25.700 1.00 86.25 185 ASP A O 1
ATOM 1410 N N . CYS A 1 186 ? -8.073 -4.840 27.168 1.00 89.62 186 CYS A N 1
ATOM 1411 C CA . CYS A 1 186 ? -9.434 -4.371 26.947 1.00 89.62 186 CYS A CA 1
ATOM 1412 C C . CYS A 1 186 ? -10.082 -3.875 28.238 1.00 89.62 186 CYS A C 1
ATOM 1414 O O . CYS A 1 186 ? -9.898 -4.440 29.310 1.00 89.62 186 CYS A O 1
ATOM 1416 N N . ARG A 1 187 ? -10.902 -2.830 28.132 1.00 92.00 187 ARG A N 1
ATOM 1417 C CA . ARG A 1 187 ? -11.679 -2.284 29.247 1.00 92.00 187 ARG A CA 1
ATOM 1418 C C . ARG A 1 187 ? -13.018 -1.750 28.775 1.00 92.00 187 ARG A C 1
ATOM 1420 O O . ARG A 1 187 ? -13.129 -1.185 27.687 1.00 92.00 187 ARG A O 1
ATOM 1427 N N . THR A 1 188 ? -14.032 -1.861 29.621 1.00 93.06 188 THR A N 1
ATOM 1428 C CA . THR A 1 188 ? -15.282 -1.127 29.417 1.00 93.06 188 THR A CA 1
ATOM 1429 C C . THR A 1 188 ? -15.009 0.372 29.525 1.00 93.06 188 THR A C 1
ATOM 1431 O O . THR A 1 188 ? -14.326 0.816 30.449 1.00 93.06 188 THR A O 1
ATOM 1434 N N . GLN A 1 189 ? -15.518 1.159 28.584 1.00 94.81 189 GLN A N 1
ATOM 1435 C CA . GLN A 1 189 ? -15.298 2.604 28.535 1.00 94.81 189 GLN A CA 1
ATOM 1436 C C . GLN A 1 189 ? -16.554 3.309 28.015 1.00 94.81 189 GLN A C 1
ATOM 1438 O O . GLN A 1 189 ? -17.310 2.748 27.222 1.00 94.81 189 GLN A O 1
ATOM 1443 N N . THR A 1 190 ? -16.759 4.553 28.446 1.00 96.44 190 THR A N 1
ATOM 1444 C CA . THR A 1 190 ? -17.785 5.447 27.898 1.00 96.44 190 THR A CA 1
ATOM 1445 C C . THR A 1 190 ? -17.103 6.612 27.187 1.00 96.44 190 THR A C 1
ATOM 1447 O O . THR A 1 190 ? -16.210 7.245 27.750 1.00 96.44 190 THR A O 1
ATOM 1450 N N . ILE A 1 191 ? -17.504 6.885 25.944 1.00 95.38 191 ILE A N 1
ATOM 1451 C CA . ILE A 1 191 ? -16.993 7.977 25.107 1.00 95.38 191 ILE A CA 1
ATOM 1452 C C . ILE A 1 191 ? -18.183 8.819 24.646 1.00 95.38 191 ILE A C 1
ATOM 1454 O O . ILE A 1 191 ? -19.041 8.352 23.891 1.00 95.38 191 ILE A O 1
ATOM 1458 N N . GLY A 1 192 ? -18.245 10.070 25.105 1.00 93.06 192 GLY A N 1
ATOM 1459 C CA . GLY A 1 192 ? -19.432 10.906 24.926 1.00 93.06 192 GLY A CA 1
ATOM 1460 C C . GLY A 1 192 ? -20.656 10.230 25.551 1.00 93.06 192 GLY A C 1
ATOM 1461 O O . GLY A 1 192 ? -20.639 9.892 26.729 1.00 93.06 192 GLY A O 1
ATOM 1462 N N . SER A 1 193 ? -21.696 9.992 24.753 1.00 94.19 193 SER A N 1
ATOM 1463 C CA . SER A 1 193 ? -22.923 9.299 25.171 1.00 94.19 193 SER A CA 1
ATOM 1464 C C . SER A 1 193 ? -22.916 7.782 24.930 1.00 94.19 193 SER A C 1
ATOM 1466 O O . SER A 1 193 ? -23.941 7.133 25.126 1.00 94.19 193 SER A O 1
ATOM 1468 N N . ARG A 1 194 ? -21.801 7.201 24.465 1.00 95.88 194 ARG A N 1
ATOM 1469 C CA . ARG A 1 194 ? -21.727 5.785 24.074 1.00 95.88 194 ARG A CA 1
ATOM 1470 C C . ARG A 1 194 ? -20.905 4.984 25.067 1.00 95.88 194 ARG A C 1
ATOM 1472 O O . ARG A 1 194 ? -19.715 5.244 25.225 1.00 95.88 194 ARG A O 1
ATOM 1479 N N . SER A 1 195 ? -21.517 3.974 25.668 1.00 96.12 195 SER A N 1
ATOM 1480 C CA . SER A 1 195 ? -20.810 2.930 26.411 1.00 96.12 195 SER A CA 1
ATOM 1481 C C . SER A 1 195 ? -20.416 1.782 25.486 1.00 96.12 195 SER A C 1
ATOM 1483 O O . SER A 1 195 ? -21.035 1.566 24.441 1.00 96.12 195 SER A O 1
ATOM 1485 N N . GLY A 1 196 ? -19.355 1.071 25.850 1.00 95.44 196 GLY A N 1
ATOM 1486 C CA . GLY A 1 196 ? -18.844 -0.037 25.059 1.00 95.44 196 GLY A CA 1
ATOM 1487 C C . GLY A 1 196 ? -17.519 -0.569 25.582 1.00 95.44 196 GLY A C 1
ATOM 1488 O O . GLY A 1 196 ? -17.197 -0.435 26.765 1.00 95.44 196 GLY A O 1
ATOM 1489 N N . LEU A 1 197 ? -16.746 -1.164 24.681 1.00 93.94 197 LEU A N 1
ATOM 1490 C CA . LEU A 1 197 ? -15.462 -1.784 24.962 1.00 93.94 197 LEU A CA 1
ATOM 1491 C C . LEU A 1 197 ? -14.343 -1.078 24.201 1.00 93.94 197 LEU A C 1
ATOM 1493 O O . LEU A 1 197 ? -14.432 -0.896 22.995 1.00 93.94 197 LEU A O 1
ATOM 1497 N N . SER A 1 198 ? -13.279 -0.715 24.904 1.00 94.12 198 SER A N 1
ATOM 1498 C CA . SER A 1 198 ? -12.055 -0.151 24.345 1.00 94.12 198 SER A CA 1
ATOM 1499 C C . SER A 1 198 ? -10.925 -1.152 24.507 1.00 94.12 198 SER A C 1
ATOM 1501 O O . SER A 1 198 ? -10.674 -1.609 25.619 1.00 94.12 198 SER A O 1
ATOM 1503 N N . CYS A 1 199 ? -10.250 -1.485 23.414 1.00 91.50 199 CYS A N 1
ATOM 1504 C CA . CYS A 1 199 ? -9.149 -2.434 23.394 1.00 91.50 199 CYS A CA 1
ATOM 1505 C C . CYS A 1 199 ? -7.921 -1.816 22.740 1.00 91.50 199 CYS A C 1
ATOM 1507 O O . CYS A 1 199 ? -8.027 -1.164 21.702 1.00 91.50 199 CYS A O 1
ATOM 1509 N N . LYS A 1 200 ? -6.741 -2.053 23.307 1.00 91.12 200 LYS A N 1
ATOM 1510 C CA . LYS A 1 200 ? -5.477 -1.907 22.587 1.00 91.12 200 LYS A CA 1
ATOM 1511 C C . LYS A 1 200 ? -5.450 -2.991 21.509 1.00 91.12 200 LYS A C 1
ATOM 1513 O O . LYS A 1 200 ? -5.589 -4.155 21.839 1.00 91.12 200 LYS A O 1
ATOM 1518 N N . MET A 1 201 ? -5.353 -2.622 20.234 1.00 88.38 201 MET A N 1
ATOM 1519 C CA . MET A 1 201 ? -5.488 -3.560 19.106 1.00 88.38 201 MET A CA 1
ATOM 1520 C C . MET A 1 201 ? -4.211 -3.728 18.285 1.00 88.38 201 MET A C 1
ATOM 1522 O O . MET A 1 201 ? -4.060 -4.724 17.576 1.00 88.38 201 MET A O 1
ATOM 1526 N N . VAL A 1 202 ? -3.317 -2.742 18.331 1.00 89.94 202 VAL A N 1
ATOM 1527 C CA . VAL A 1 202 ? -2.067 -2.736 17.569 1.00 89.94 202 VAL A CA 1
ATOM 1528 C C . VAL A 1 202 ? -0.968 -2.200 18.461 1.00 89.94 202 VAL A C 1
ATOM 1530 O O . VAL A 1 202 ? -1.106 -1.093 18.975 1.00 89.94 202 VAL A O 1
ATOM 1533 N N . ASN A 1 203 ? 0.134 -2.938 18.559 1.00 91.19 203 ASN A N 1
ATOM 1534 C CA . ASN A 1 203 ? 1.396 -2.425 19.083 1.00 91.19 203 ASN A CA 1
ATOM 1535 C C . ASN A 1 203 ? 2.353 -2.179 17.923 1.00 91.19 203 ASN A C 1
ATOM 1537 O O . ASN A 1 203 ? 2.391 -2.952 16.963 1.00 91.19 203 ASN A O 1
ATOM 1541 N N . TYR A 1 204 ? 3.146 -1.119 17.999 1.00 93.19 204 TYR A N 1
ATOM 1542 C CA . TYR A 1 204 ? 4.128 -0.814 16.976 1.00 93.19 204 TYR A CA 1
ATOM 1543 C C . TYR A 1 204 ? 5.356 -0.098 17.533 1.00 93.19 204 TYR A C 1
ATOM 1545 O O . TYR A 1 204 ? 5.308 0.626 18.518 1.00 93.19 204 TYR A O 1
ATOM 1553 N N . THR A 1 205 ? 6.478 -0.272 16.842 1.00 94.12 205 THR A N 1
ATOM 1554 C CA . THR A 1 205 ? 7.673 0.559 17.012 1.00 94.12 205 THR A CA 1
ATOM 1555 C C . THR A 1 205 ? 7.863 1.401 15.767 1.00 94.12 205 THR A C 1
ATOM 1557 O O . THR A 1 205 ? 7.915 0.851 14.663 1.00 94.12 205 THR A O 1
ATOM 1560 N N . LEU A 1 206 ? 8.012 2.712 15.943 1.00 94.25 206 LEU A N 1
ATOM 1561 C CA . LEU A 1 206 ? 8.302 3.646 14.865 1.00 94.25 206 LEU A CA 1
ATOM 1562 C C . LEU A 1 206 ? 9.683 4.277 15.064 1.00 94.25 206 LEU A C 1
ATOM 1564 O O . LEU A 1 206 ? 9.885 5.100 15.950 1.00 94.25 206 LEU A O 1
ATOM 1568 N N . GLN A 1 207 ? 10.632 3.899 14.213 1.00 94.81 207 GLN A N 1
ATOM 1569 C CA . GLN A 1 207 ? 11.951 4.524 14.134 1.00 94.81 207 GLN A CA 1
ATOM 1570 C C . GLN A 1 207 ? 11.947 5.576 13.024 1.00 94.81 207 GLN A C 1
ATOM 1572 O O . GLN A 1 207 ? 11.418 5.331 11.940 1.00 94.81 207 GLN A O 1
ATOM 1577 N N . THR A 1 208 ? 12.553 6.738 13.256 1.00 95.12 208 THR A N 1
ATOM 1578 C CA . THR A 1 208 ? 12.625 7.820 12.265 1.00 95.12 208 THR A CA 1
ATOM 1579 C C . THR A 1 208 ? 13.911 8.625 12.417 1.00 95.12 208 THR A C 1
ATOM 1581 O O . THR A 1 208 ? 14.411 8.789 13.525 1.00 95.12 208 THR A O 1
ATOM 1584 N N . ASN A 1 209 ? 14.433 9.148 11.307 1.00 94.25 209 ASN A N 1
ATOM 1585 C CA . ASN A 1 209 ? 15.542 10.104 11.286 1.00 94.25 209 ASN A CA 1
ATOM 1586 C C . ASN A 1 209 ? 15.081 11.571 11.438 1.00 94.25 209 ASN A C 1
ATOM 1588 O O . ASN A 1 209 ? 15.837 12.483 11.120 1.00 94.25 209 ASN A O 1
ATOM 1592 N N . GLY A 1 210 ? 13.830 11.800 11.852 1.00 91.25 210 GLY A N 1
ATOM 1593 C CA . GLY A 1 210 ? 13.232 13.132 11.969 1.00 91.25 210 GLY A CA 1
ATOM 1594 C C . GLY A 1 210 ? 12.350 13.544 10.784 1.00 91.25 210 GLY A C 1
ATOM 1595 O O . GLY A 1 210 ? 11.754 14.618 10.829 1.00 91.25 210 GLY A O 1
ATOM 1596 N N . LEU A 1 211 ? 12.198 12.698 9.755 1.00 91.81 211 LEU A N 1
ATOM 1597 C CA . LEU A 1 211 ? 11.312 12.961 8.613 1.00 91.81 211 LEU A CA 1
ATOM 1598 C C . LEU A 1 211 ? 9.896 13.336 9.058 1.00 91.81 211 LEU A C 1
ATOM 1600 O O . LEU A 1 211 ? 9.238 12.560 9.747 1.00 91.81 211 LEU A O 1
ATOM 1604 N N . SER A 1 212 ? 9.388 14.466 8.575 1.00 93.12 212 SER A N 1
ATOM 1605 C CA . SER A 1 212 ? 7.971 14.824 8.662 1.00 93.12 212 SER A CA 1
ATOM 1606 C C . SER A 1 212 ? 7.204 14.268 7.459 1.00 93.12 212 SER A C 1
ATOM 1608 O O . SER A 1 212 ? 7.612 14.485 6.320 1.00 93.12 212 SER A O 1
ATOM 1610 N N . ASN A 1 213 ? 6.103 13.553 7.695 1.00 90.88 213 ASN A N 1
ATOM 1611 C CA . ASN A 1 213 ? 5.230 13.050 6.634 1.00 90.88 213 ASN A CA 1
ATOM 1612 C C . ASN A 1 213 ? 3.760 13.112 7.070 1.00 90.88 213 ASN A C 1
ATOM 1614 O O . ASN A 1 213 ? 3.378 12.543 8.095 1.00 90.88 213 ASN A O 1
ATOM 1618 N N . THR A 1 214 ? 2.946 13.802 6.276 1.00 94.38 214 THR A N 1
ATOM 1619 C CA . THR A 1 214 ? 1.494 13.916 6.470 1.00 94.38 214 THR A CA 1
ATOM 1620 C C . THR A 1 214 ? 0.691 13.146 5.426 1.00 94.38 214 THR A C 1
ATOM 1622 O O . THR A 1 214 ? -0.497 12.948 5.633 1.00 94.38 214 THR A O 1
ATOM 1625 N N . SER A 1 215 ? 1.320 12.680 4.343 1.00 92.62 215 SER A N 1
ATOM 1626 C CA . SER A 1 215 ? 0.663 11.959 3.244 1.00 92.62 215 SER A CA 1
ATOM 1627 C C . SER A 1 215 ? 0.326 10.505 3.569 1.00 92.62 215 SER A C 1
ATOM 1629 O O . SER A 1 215 ? -0.491 9.897 2.881 1.00 92.62 215 SER A O 1
ATOM 1631 N N . ILE A 1 216 ? 0.987 9.918 4.569 1.00 92.31 216 ILE A N 1
ATOM 1632 C CA . ILE A 1 216 ? 0.701 8.562 5.039 1.00 92.31 216 ILE A CA 1
ATOM 1633 C C . ILE A 1 216 ? -0.376 8.647 6.114 1.00 92.31 216 ILE A C 1
ATOM 1635 O O . ILE A 1 216 ? -0.130 9.130 7.221 1.00 92.31 216 ILE A O 1
ATOM 1639 N N . HIS A 1 217 ? -1.560 8.160 5.770 1.00 94.81 217 HIS A N 1
ATOM 1640 C CA . HIS A 1 217 ? -2.724 8.083 6.636 1.00 94.81 217 HIS A CA 1
ATOM 1641 C C . HIS A 1 217 ? -2.887 6.655 7.160 1.00 94.81 217 HIS A C 1
ATOM 1643 O O . HIS A 1 217 ? -2.741 5.707 6.391 1.00 94.81 217 HIS A O 1
ATOM 1649 N N . ILE A 1 218 ? -3.222 6.503 8.441 1.00 94.25 218 ILE A N 1
ATOM 1650 C CA . ILE A 1 218 ? -3.593 5.235 9.075 1.00 94.25 218 ILE A CA 1
ATOM 1651 C C . ILE A 1 218 ? -5.001 5.323 9.663 1.00 94.25 218 ILE A C 1
ATOM 1653 O O . ILE A 1 218 ? -5.343 6.292 10.350 1.00 94.25 218 ILE A O 1
ATOM 1657 N N . PHE A 1 219 ? -5.816 4.306 9.404 1.00 95.19 219 PHE A N 1
ATOM 1658 C CA . PHE A 1 219 ? -7.187 4.223 9.907 1.00 95.19 219 PHE A CA 1
ATOM 1659 C C . PHE A 1 219 ? -7.697 2.772 9.912 1.00 95.19 219 PHE A C 1
ATOM 1661 O O . PHE A 1 219 ? -7.245 1.960 9.099 1.00 95.19 219 PHE A O 1
ATOM 1668 N N . PRO A 1 220 ? -8.634 2.409 10.806 1.00 93.88 220 PRO A N 1
ATOM 1669 C CA . PRO A 1 220 ? -9.354 1.145 10.721 1.00 93.88 220 PRO A CA 1
ATOM 1670 C C . PRO A 1 220 ? -10.430 1.199 9.630 1.00 93.88 220 PRO A C 1
ATOM 1672 O O . PRO A 1 220 ? -10.971 2.259 9.321 1.00 93.88 220 PRO A O 1
ATOM 1675 N N . ALA A 1 221 ? -10.796 0.040 9.095 1.00 92.44 221 ALA A N 1
ATOM 1676 C CA . ALA A 1 221 ? -11.923 -0.127 8.189 1.00 92.44 221 ALA A CA 1
ATOM 1677 C C . ALA A 1 221 ? -12.650 -1.442 8.486 1.00 92.44 221 ALA A C 1
ATOM 1679 O O . ALA A 1 221 ? -12.020 -2.499 8.552 1.00 92.44 221 ALA A O 1
ATOM 1680 N N . ILE A 1 222 ? -13.975 -1.373 8.632 1.00 92.00 222 ILE A N 1
ATOM 1681 C CA . ILE A 1 222 ? -14.833 -2.551 8.805 1.00 92.00 222 ILE A CA 1
ATOM 1682 C C . ILE A 1 222 ? -14.824 -3.340 7.489 1.00 92.00 222 ILE A C 1
ATOM 1684 O O . ILE A 1 222 ? -15.134 -2.795 6.431 1.00 92.00 222 ILE A O 1
ATOM 1688 N N . ALA A 1 223 ? -14.420 -4.606 7.555 1.00 87.00 223 ALA A N 1
ATOM 1689 C CA . ALA A 1 223 ? -14.299 -5.493 6.402 1.00 87.00 223 ALA A CA 1
ATOM 1690 C C . ALA A 1 223 ? -15.649 -6.125 6.023 1.00 87.00 223 ALA A C 1
ATOM 1692 O O . ALA A 1 223 ? -15.914 -6.357 4.845 1.00 87.00 223 ALA A O 1
ATOM 1693 N N . ASN A 1 224 ? -16.522 -6.362 7.008 1.00 88.44 224 ASN A N 1
ATOM 1694 C CA . ASN A 1 224 ? -17.867 -6.887 6.785 1.00 88.44 224 ASN A CA 1
ATOM 1695 C C . ASN A 1 224 ? -18.824 -5.774 6.317 1.00 88.44 224 ASN A C 1
ATOM 1697 O O . ASN A 1 224 ? -19.145 -4.864 7.082 1.00 88.44 224 ASN A O 1
ATOM 1701 N N . SER A 1 225 ? -19.295 -5.849 5.069 1.00 88.50 225 SER A N 1
ATOM 1702 C CA . SER A 1 225 ? -20.148 -4.819 4.460 1.00 88.50 225 SER A CA 1
ATOM 1703 C C . SER A 1 225 ? -21.511 -4.677 5.141 1.00 88.50 225 SER A C 1
ATOM 1705 O O . SER A 1 225 ? -21.940 -3.553 5.391 1.00 88.50 225 SER A O 1
ATOM 1707 N N . SER A 1 226 ? -22.165 -5.787 5.497 1.00 91.44 226 SER A N 1
ATOM 1708 C CA . SER A 1 226 ? -23.461 -5.772 6.191 1.00 91.44 226 SER A CA 1
ATOM 1709 C C . SER A 1 226 ? -23.366 -5.067 7.542 1.00 91.44 226 SER A C 1
ATOM 1711 O O . SER A 1 226 ? -24.202 -4.225 7.865 1.00 91.44 226 SER A O 1
ATOM 1713 N N . LEU A 1 227 ? -22.310 -5.354 8.308 1.00 92.62 227 LEU A N 1
ATOM 1714 C CA . LEU A 1 227 ? -22.049 -4.682 9.577 1.00 92.62 227 LEU A CA 1
ATOM 1715 C C . LEU A 1 227 ? -21.701 -3.207 9.366 1.00 92.62 227 LEU A C 1
ATOM 1717 O O . LEU A 1 227 ? -22.245 -2.354 10.061 1.00 92.62 227 LEU A O 1
ATOM 1721 N N . ALA A 1 228 ? -20.843 -2.895 8.389 1.00 92.44 228 ALA A N 1
ATOM 1722 C CA . ALA A 1 228 ? -20.456 -1.521 8.072 1.00 92.44 228 ALA A CA 1
ATOM 1723 C C . ALA A 1 228 ? -21.662 -0.636 7.712 1.00 92.44 228 ALA A C 1
ATOM 1725 O O . ALA A 1 228 ? -21.662 0.547 8.037 1.00 92.44 228 ALA A O 1
ATOM 1726 N N . SER A 1 229 ? -22.690 -1.197 7.067 1.00 93.19 229 SER A N 1
ATOM 1727 C CA . SER A 1 229 ? -23.938 -0.490 6.755 1.00 93.19 229 SER A CA 1
ATOM 1728 C C . SER A 1 229 ? -24.915 -0.390 7.931 1.00 93.19 229 SER A C 1
ATOM 1730 O O . SER A 1 229 ? -25.773 0.489 7.921 1.00 93.19 229 SER A O 1
ATOM 1732 N N . ALA A 1 230 ? -24.812 -1.272 8.929 1.00 95.25 230 ALA A N 1
ATOM 1733 C CA . ALA A 1 230 ? -25.720 -1.308 10.076 1.00 95.25 230 ALA A CA 1
ATOM 1734 C C . ALA A 1 230 ? -25.277 -0.407 11.243 1.00 95.25 230 ALA A C 1
ATOM 1736 O O . ALA A 1 230 ? -26.105 -0.005 12.062 1.00 95.25 230 ALA A O 1
ATOM 1737 N N . VAL A 1 231 ? -23.981 -0.101 11.344 1.00 95.62 231 VAL A N 1
ATOM 1738 C CA . VAL A 1 231 ? -23.409 0.683 12.449 1.00 95.62 231 VAL A CA 1
ATOM 1739 C C . VAL A 1 231 ? -23.212 2.153 12.073 1.00 95.62 231 VAL A C 1
ATOM 1741 O O . VAL A 1 231 ? -22.934 2.497 10.927 1.00 95.62 231 VAL A O 1
ATOM 1744 N N . GLY A 1 232 ? -23.327 3.047 13.053 1.00 94.50 232 GLY A N 1
ATOM 1745 C CA . GLY A 1 232 ? -23.002 4.461 12.891 1.00 94.50 232 GLY A CA 1
ATOM 1746 C C . GLY A 1 232 ? -21.497 4.735 12.979 1.00 94.50 232 GLY A C 1
ATOM 1747 O O . GLY A 1 232 ? -20.744 3.990 13.601 1.00 94.50 232 GLY A O 1
ATOM 1748 N N . ALA A 1 233 ? -21.048 5.874 12.442 1.00 92.44 233 ALA A N 1
ATOM 1749 C CA . ALA A 1 233 ? -19.622 6.242 12.400 1.00 92.44 233 ALA A CA 1
ATOM 1750 C C . ALA A 1 233 ? -18.929 6.314 13.780 1.00 92.44 233 ALA A C 1
ATOM 1752 O O . ALA A 1 233 ? -17.716 6.167 13.877 1.00 92.44 233 ALA A O 1
ATOM 1753 N N . TYR A 1 234 ? -19.687 6.547 14.856 1.00 96.19 234 TYR A N 1
ATOM 1754 C CA . TYR A 1 234 ? -19.176 6.602 16.234 1.00 96.19 234 TYR A CA 1
ATOM 1755 C C . TYR A 1 234 ? -19.317 5.281 16.998 1.00 96.19 234 TYR A C 1
ATOM 1757 O O . TYR A 1 234 ? -18.912 5.199 18.163 1.00 96.19 234 TYR A O 1
ATOM 1765 N N . ASP A 1 235 ? -19.910 4.264 16.375 1.00 96.38 235 ASP A N 1
ATOM 1766 C CA . ASP A 1 235 ? -20.066 2.951 16.991 1.00 96.38 235 ASP A CA 1
ATOM 1767 C C . ASP A 1 235 ? -18.758 2.165 16.971 1.00 96.38 235 ASP A C 1
ATOM 1769 O O . ASP A 1 235 ? -18.561 1.308 17.828 1.00 96.38 235 ASP A O 1
ATOM 1773 N N . MET A 1 236 ? -17.852 2.515 16.057 1.00 96.44 236 MET A N 1
ATOM 1774 C CA . MET A 1 236 ? -16.449 2.139 16.096 1.00 96.44 236 MET A CA 1
ATOM 1775 C C . MET A 1 236 ? -15.594 3.409 16.071 1.00 96.44 236 MET A C 1
ATOM 1777 O O . MET A 1 236 ? -15.793 4.290 15.235 1.00 96.44 236 MET A O 1
ATOM 1781 N N . GLN A 1 237 ? -14.649 3.532 16.998 1.00 97.75 237 GLN A N 1
ATOM 1782 C CA . GLN A 1 237 ? -13.740 4.679 17.088 1.00 97.75 237 GLN A CA 1
ATOM 1783 C C . GLN A 1 237 ? -12.315 4.190 17.324 1.00 97.75 237 GLN A C 1
ATOM 1785 O O . GLN A 1 237 ? -12.110 3.077 17.795 1.00 97.75 237 GLN A O 1
ATOM 1790 N N . PHE A 1 238 ? -11.317 5.013 17.024 1.00 97.00 238 PHE A N 1
ATOM 1791 C CA . PHE A 1 238 ? -9.915 4.659 17.222 1.00 97.00 238 PHE A CA 1
ATOM 1792 C C . PHE A 1 238 ? -9.112 5.808 17.817 1.00 97.00 238 PHE A C 1
ATOM 1794 O O . PHE A 1 238 ? -9.471 6.980 17.688 1.00 97.00 238 PHE A O 1
ATOM 1801 N N . SER A 1 239 ? -8.035 5.451 18.510 1.00 97.12 239 SER A N 1
ATOM 1802 C CA . SER A 1 239 ? -7.210 6.384 19.267 1.00 97.12 239 SER A CA 1
ATOM 1803 C C . SER A 1 239 ? -5.758 5.930 19.318 1.00 97.12 239 SER A C 1
ATOM 1805 O O . SER A 1 239 ? -5.488 4.737 19.403 1.00 97.12 239 SER A O 1
ATOM 1807 N N . LEU A 1 240 ? -4.817 6.873 19.338 1.00 96.75 240 LEU A N 1
ATOM 1808 C CA . LEU A 1 240 ? -3.409 6.577 19.634 1.00 96.75 240 LEU A CA 1
ATOM 1809 C C . LEU A 1 240 ? -3.103 6.573 21.139 1.00 96.75 240 LEU A C 1
ATOM 1811 O O . LEU A 1 240 ? -2.088 6.028 21.547 1.00 96.75 240 LEU A O 1
ATOM 1815 N N . ASN A 1 241 ? -3.951 7.172 21.978 1.00 94.50 241 ASN A N 1
ATOM 1816 C CA . ASN A 1 241 ? -3.671 7.367 23.409 1.00 94.50 241 ASN A CA 1
ATOM 1817 C C . ASN A 1 241 ? -4.762 6.805 24.342 1.00 94.50 241 ASN A C 1
ATOM 1819 O O . ASN A 1 241 ? -4.624 6.883 25.559 1.00 94.50 241 ASN A O 1
ATOM 1823 N N . GLY A 1 242 ? -5.856 6.268 23.791 1.00 94.00 242 GLY A N 1
ATOM 1824 C CA . GLY A 1 242 ? -6.986 5.723 24.552 1.00 94.00 242 GLY A CA 1
ATOM 1825 C C . GLY A 1 242 ? -7.923 6.776 25.169 1.00 94.00 242 GLY A C 1
ATOM 1826 O O . GLY A 1 242 ? -8.840 6.413 25.916 1.00 94.00 242 GLY A O 1
ATOM 1827 N N . SER A 1 243 ? -7.720 8.059 24.849 1.00 93.19 243 SER A N 1
ATOM 1828 C CA . SER A 1 243 ? -8.442 9.206 25.428 1.00 93.19 243 SER A CA 1
ATOM 1829 C C . SER A 1 243 ? -9.004 10.161 24.370 1.00 93.19 243 SER A C 1
ATOM 1831 O O . SER A 1 243 ? -10.094 10.699 24.542 1.00 93.19 243 SER A O 1
ATOM 1833 N N . SER A 1 244 ? -8.289 10.362 23.264 1.00 95.56 244 SER A N 1
ATOM 1834 C CA . SER A 1 244 ? -8.694 11.198 22.132 1.00 95.56 244 SER A CA 1
ATOM 1835 C C . SER A 1 244 ? -9.142 10.300 20.989 1.00 95.56 244 SER A C 1
ATOM 1837 O O . SER A 1 244 ? -8.323 9.574 20.426 1.00 95.56 244 SER A O 1
ATOM 1839 N N . TRP A 1 245 ? -10.429 10.340 20.660 1.00 97.38 245 TRP A N 1
ATOM 1840 C CA . TRP A 1 245 ? -11.065 9.363 19.780 1.00 97.38 245 TRP A CA 1
ATOM 1841 C C . TRP A 1 245 ? -11.483 9.983 18.451 1.00 97.38 245 TRP A C 1
ATOM 1843 O O . TRP A 1 245 ? -12.041 11.080 18.415 1.00 97.38 245 TRP A O 1
ATOM 1853 N N . LYS A 1 246 ? -11.215 9.266 17.358 1.00 97.69 246 LYS A N 1
ATOM 1854 C CA . LYS A 1 246 ? -11.688 9.586 16.008 1.00 97.69 246 LYS A CA 1
ATOM 1855 C C . LYS A 1 246 ? -12.704 8.520 15.566 1.00 97.69 246 LYS A C 1
ATOM 1857 O O . LYS A 1 246 ? -12.459 7.335 15.805 1.00 97.69 246 LYS A O 1
ATOM 1862 N N . PRO A 1 247 ? -13.836 8.899 14.950 1.00 97.25 247 PRO A N 1
ATOM 1863 C CA . PRO A 1 247 ? -14.796 7.935 14.414 1.00 97.25 247 PRO A CA 1
ATOM 1864 C C . PRO A 1 247 ? -14.217 7.163 13.229 1.00 97.25 247 PRO A C 1
ATOM 1866 O O . PRO A 1 247 ? -13.411 7.698 12.469 1.00 97.25 247 PRO A O 1
ATOM 1869 N N . VAL A 1 248 ? -14.635 5.911 13.051 1.00 95.62 248 VAL A N 1
ATOM 1870 C CA . VAL A 1 248 ? -14.267 5.112 11.876 1.00 95.62 248 VAL A CA 1
ATOM 1871 C C . VAL A 1 248 ? -15.192 5.474 10.719 1.00 95.62 248 VAL A C 1
ATOM 1873 O O . VAL A 1 248 ? -16.393 5.224 10.765 1.00 95.62 248 VAL A O 1
ATOM 1876 N N . SER A 1 249 ? -14.630 6.073 9.668 1.00 90.88 249 SER A N 1
ATOM 1877 C CA . SER A 1 249 ? -15.370 6.423 8.448 1.00 90.88 249 SER A CA 1
ATOM 1878 C C . SER A 1 249 ? -14.442 6.417 7.235 1.00 90.88 249 SER A C 1
ATOM 1880 O O . SER A 1 249 ? -14.086 7.461 6.685 1.00 90.88 249 SER A O 1
ATOM 1882 N N . ASN A 1 250 ? -14.006 5.218 6.839 1.00 84.12 250 ASN A N 1
ATOM 1883 C CA . ASN A 1 250 ? -13.075 5.018 5.727 1.00 84.12 250 ASN A CA 1
ATOM 1884 C C . ASN A 1 250 ? -11.873 5.981 5.819 1.00 84.12 250 ASN A C 1
ATOM 1886 O O . ASN A 1 250 ? -11.183 6.010 6.831 1.00 84.12 250 ASN A O 1
ATOM 1890 N N . THR A 1 251 ? -11.646 6.793 4.786 1.00 89.81 251 THR A N 1
ATOM 1891 C CA . THR A 1 251 ? -10.532 7.745 4.685 1.00 89.81 251 THR A CA 1
ATOM 1892 C C . THR A 1 251 ? -10.842 9.127 5.265 1.00 89.81 251 THR A C 1
ATOM 1894 O O . THR A 1 251 ? -9.982 10.001 5.206 1.00 89.81 251 THR A O 1
ATOM 1897 N N . ALA A 1 252 ? -12.053 9.376 5.777 1.00 93.81 252 ALA A N 1
ATOM 1898 C CA . ALA A 1 252 ? -12.441 10.702 6.267 1.00 93.81 252 ALA A CA 1
ATOM 1899 C C . ALA A 1 252 ? -11.749 11.063 7.590 1.00 93.81 252 ALA A C 1
ATOM 1901 O O . ALA A 1 252 ? -11.448 12.228 7.838 1.00 93.81 252 ALA A O 1
ATOM 1902 N N . TYR A 1 253 ? -11.469 10.057 8.422 1.00 96.25 253 TYR A N 1
ATOM 1903 C CA . TYR A 1 253 ? -10.749 10.219 9.678 1.00 96.25 253 TYR A CA 1
ATOM 1904 C C . TYR A 1 253 ? -9.559 9.276 9.710 1.00 96.25 253 TYR A C 1
ATOM 1906 O O . TYR A 1 253 ? -9.691 8.079 9.474 1.00 96.25 253 TYR A O 1
ATOM 1914 N N . TYR A 1 254 ? -8.395 9.825 10.036 1.00 96.81 254 TYR A N 1
ATOM 1915 C CA . TYR A 1 254 ? -7.130 9.105 10.068 1.00 96.81 254 TYR A CA 1
ATOM 1916 C C . TYR A 1 254 ? -6.176 9.751 11.067 1.00 96.81 254 TYR A C 1
ATOM 1918 O O . TYR A 1 254 ? -6.367 10.896 11.489 1.00 96.81 254 TYR A O 1
ATOM 1926 N N . TYR A 1 255 ? -5.131 9.017 11.435 1.00 96.69 255 TYR A N 1
ATOM 1927 C CA . TYR A 1 255 ? -3.902 9.611 11.948 1.00 96.69 255 TYR A CA 1
ATOM 1928 C C . TYR A 1 255 ? -2.872 9.683 10.827 1.00 96.69 255 TYR A C 1
ATOM 1930 O O . TYR A 1 255 ? -2.837 8.843 9.933 1.00 96.69 255 TYR A O 1
ATOM 1938 N N . THR A 1 256 ? -2.041 10.707 10.858 1.00 95.75 256 THR A N 1
ATOM 1939 C CA . THR A 1 256 ? -0.874 10.833 9.994 1.00 95.75 256 THR A CA 1
ATOM 1940 C C . THR A 1 256 ? 0.303 10.062 10.579 1.00 95.75 256 THR A C 1
ATOM 1942 O O . THR A 1 256 ? 0.379 9.821 11.787 1.00 95.75 256 THR A O 1
ATOM 1945 N N . PHE A 1 257 ? 1.283 9.747 9.737 1.00 93.25 257 PHE A N 1
ATOM 1946 C CA . PHE A 1 257 ? 2.573 9.216 10.181 1.00 93.25 257 PHE A CA 1
ATOM 1947 C C . PHE A 1 257 ? 3.228 10.075 11.275 1.00 93.25 257 PHE A C 1
ATOM 1949 O O . PHE A 1 257 ? 3.845 9.548 12.198 1.00 93.25 257 PHE A O 1
ATOM 1956 N N . ASN A 1 258 ? 3.079 11.400 11.204 1.00 95.50 258 ASN A N 1
ATOM 1957 C CA . ASN A 1 258 ? 3.592 12.300 12.232 1.00 95.50 258 ASN A CA 1
ATOM 1958 C C . ASN A 1 258 ? 2.911 12.108 13.591 1.00 95.50 258 ASN A C 1
ATOM 1960 O O . ASN A 1 258 ? 3.609 12.049 14.599 1.00 95.50 258 ASN A O 1
ATOM 1964 N N . GLU A 1 259 ? 1.583 11.975 13.622 1.00 96.00 259 GLU A N 1
ATOM 1965 C CA . GLU A 1 259 ? 0.839 11.718 14.863 1.00 96.00 259 GLU A CA 1
ATOM 1966 C C . GLU A 1 259 ? 1.215 10.360 15.478 1.00 96.00 259 GLU A C 1
ATOM 1968 O O . GLU A 1 259 ? 1.298 10.240 16.696 1.00 96.00 259 GLU A O 1
ATOM 1973 N N . MET A 1 260 ? 1.536 9.351 14.660 1.00 94.88 260 MET A N 1
ATOM 1974 C CA . MET A 1 260 ? 1.978 8.043 15.165 1.00 94.88 260 MET A CA 1
ATOM 1975 C C . MET A 1 260 ? 3.282 8.096 15.973 1.00 94.88 260 MET A C 1
ATOM 1977 O O . MET A 1 260 ? 3.544 7.181 16.746 1.00 94.88 260 MET A O 1
ATOM 1981 N N . LYS A 1 261 ? 4.110 9.138 15.834 1.00 94.44 261 LYS A N 1
ATOM 1982 C CA . LYS A 1 261 ? 5.385 9.249 16.568 1.00 94.44 261 LYS A CA 1
ATOM 1983 C C . LYS A 1 261 ? 5.207 9.439 18.072 1.00 94.44 261 LYS A C 1
ATOM 1985 O O . LYS A 1 261 ? 6.134 9.151 18.819 1.00 94.44 261 LYS A O 1
ATOM 1990 N N . SER A 1 262 ? 4.055 9.943 18.515 1.00 92.38 262 SER A N 1
ATOM 1991 C CA . SER A 1 262 ? 3.784 10.203 19.934 1.00 92.38 262 SER A CA 1
ATOM 1992 C C . SER A 1 262 ? 3.153 9.013 20.662 1.00 92.38 262 SER A C 1
ATOM 1994 O O . SER A 1 262 ? 2.687 9.175 21.786 1.00 92.38 262 SER A O 1
ATOM 1996 N N . SER A 1 263 ? 3.060 7.850 20.016 1.00 94.56 263 SER A N 1
ATOM 1997 C CA . SER A 1 263 ? 2.493 6.637 20.601 1.00 94.56 263 SER A CA 1
ATOM 1998 C C . SER A 1 263 ? 3.196 5.389 20.068 1.00 94.56 263 SER A C 1
ATOM 2000 O O . SER A 1 263 ? 3.920 5.437 19.075 1.00 94.56 263 SER A O 1
ATOM 2002 N N . ASP A 1 264 ? 2.969 4.272 20.743 1.00 93.38 264 ASP A N 1
ATOM 2003 C CA . ASP A 1 264 ? 3.405 2.924 20.384 1.00 93.38 264 ASP A CA 1
ATOM 2004 C C . ASP A 1 264 ? 2.220 1.961 20.189 1.00 93.38 264 ASP A C 1
ATOM 2006 O O . ASP A 1 264 ? 2.408 0.770 19.939 1.00 93.38 264 ASP A O 1
ATOM 2010 N N . SER A 1 265 ? 0.993 2.464 20.344 1.00 92.62 265 SER A N 1
ATOM 2011 C CA . SER A 1 265 ? -0.214 1.654 20.431 1.00 92.62 265 SER A CA 1
ATOM 2012 C C . SER A 1 265 ? -1.370 2.305 19.672 1.00 92.62 265 SER A C 1
ATOM 2014 O O . SER A 1 265 ? -1.493 3.529 19.618 1.00 92.62 265 SER A O 1
ATOM 2016 N N . ILE A 1 266 ? -2.271 1.485 19.134 1.00 93.88 266 ILE A N 1
ATOM 2017 C CA . ILE A 1 266 ? -3.559 1.933 18.597 1.00 93.88 266 ILE A CA 1
ATOM 2018 C C . ILE A 1 266 ? -4.672 1.213 19.338 1.00 93.88 266 ILE A C 1
ATOM 2020 O O . ILE A 1 266 ? -4.703 -0.017 19.403 1.00 93.88 266 ILE A O 1
ATOM 2024 N N . TYR A 1 267 ? -5.597 1.995 19.874 1.00 94.25 267 TYR A N 1
ATOM 2025 C CA . TYR A 1 267 ? -6.788 1.535 20.563 1.00 94.25 267 TYR A CA 1
ATOM 2026 C C . TYR A 1 267 ? -7.991 1.625 19.633 1.00 94.25 267 TYR A C 1
ATOM 2028 O O . TYR A 1 267 ? -8.097 2.558 18.834 1.00 94.25 267 TYR A O 1
ATOM 2036 N N . VAL A 1 268 ? -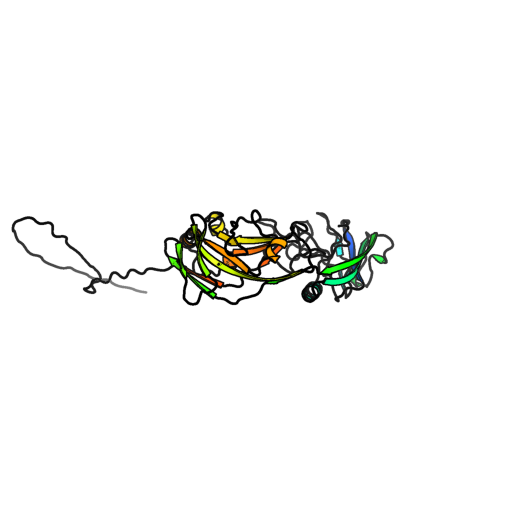8.913 0.681 19.773 1.00 94.94 268 VAL A N 1
ATOM 2037 C CA . VAL A 1 268 ? -10.203 0.676 19.088 1.00 94.94 268 VAL A CA 1
ATOM 2038 C C . VAL A 1 268 ? -11.302 0.539 20.125 1.00 94.94 268 VAL A C 1
ATOM 2040 O O . VAL A 1 268 ? -11.230 -0.301 21.018 1.00 94.94 268 VAL A O 1
ATOM 2043 N N . PHE A 1 269 ? -12.313 1.384 19.998 1.00 96.44 269 PHE A N 1
ATOM 2044 C CA . PHE A 1 269 ? -13.529 1.342 20.780 1.00 96.44 269 PHE A CA 1
ATOM 2045 C C . PHE A 1 269 ? -14.668 0.795 19.932 1.00 96.44 269 PHE A C 1
ATOM 2047 O O . PHE A 1 269 ? -14.862 1.239 18.802 1.00 96.44 269 PHE A O 1
ATOM 2054 N N . PHE A 1 270 ? -15.441 -0.108 20.520 1.00 95.19 270 PHE A N 1
ATOM 2055 C CA . PHE A 1 270 ? -16.664 -0.684 19.985 1.00 95.19 270 PHE A CA 1
ATOM 2056 C C . PHE A 1 270 ? -17.806 -0.341 20.938 1.00 95.19 270 PHE A C 1
ATOM 2058 O O . PHE A 1 270 ? -17.789 -0.726 22.106 1.00 95.19 270 PHE A O 1
ATOM 2065 N N . SER A 1 271 ? -18.796 0.402 20.460 1.00 97.12 271 SER A N 1
ATOM 2066 C CA . SER A 1 271 ? -19.986 0.737 21.242 1.00 97.12 271 SER A CA 1
ATOM 2067 C C . SER A 1 271 ? -20.870 -0.488 21.484 1.00 97.12 271 SER A C 1
ATOM 2069 O O . SER A 1 271 ? -20.834 -1.461 20.732 1.00 97.12 271 SER A O 1
ATOM 2071 N N . SER A 1 272 ? -21.765 -0.410 22.466 1.00 95.50 272 SER A N 1
ATOM 2072 C CA . SER A 1 272 ? -22.800 -1.433 22.633 1.00 95.50 272 SER A CA 1
ATOM 2073 C C . SER A 1 272 ? -23.709 -1.575 21.408 1.00 95.50 272 SER A C 1
ATOM 2075 O O . SER A 1 272 ? -24.136 -2.682 21.095 1.00 95.50 272 SER A O 1
ATOM 2077 N N . ASN A 1 273 ? -23.962 -0.498 20.650 1.00 96.31 273 ASN A N 1
ATOM 2078 C CA . ASN A 1 273 ? -24.735 -0.611 19.410 1.00 96.31 273 ASN A CA 1
ATOM 2079 C C . ASN A 1 273 ? -23.985 -1.410 18.335 1.00 96.31 273 ASN A C 1
ATOM 2081 O O . ASN A 1 273 ? -24.610 -2.211 17.651 1.00 96.31 273 ASN A O 1
ATOM 2085 N N . PHE A 1 274 ? -22.659 -1.262 18.225 1.00 95.12 274 PHE A N 1
ATOM 2086 C CA . PHE A 1 274 ? -21.840 -2.073 17.313 1.00 95.12 274 PHE A CA 1
ATOM 2087 C C . PHE A 1 274 ? -22.074 -3.568 17.558 1.00 95.12 274 PHE A C 1
ATOM 2089 O O . PHE A 1 274 ? -22.419 -4.321 16.649 1.00 95.12 274 PHE A O 1
ATOM 2096 N N . PHE A 1 275 ? -21.970 -3.970 18.822 1.00 92.94 275 PHE A N 1
ATOM 2097 C CA . PHE A 1 275 ? -22.198 -5.338 19.266 1.00 92.94 275 PHE A CA 1
ATOM 2098 C C . PHE A 1 275 ? -23.646 -5.801 19.074 1.00 92.94 275 PHE A C 1
ATOM 2100 O O . PHE A 1 275 ? -23.878 -6.917 18.615 1.00 92.94 275 PHE A O 1
ATOM 2107 N N . LYS A 1 276 ? -24.627 -4.936 19.347 1.00 93.44 276 LYS A N 1
ATOM 2108 C CA . LYS A 1 276 ? -26.042 -5.221 19.086 1.00 93.44 276 LYS A CA 1
ATOM 2109 C C . LYS A 1 276 ? -26.301 -5.505 17.604 1.00 93.44 276 LYS A C 1
ATOM 2111 O O . LYS A 1 276 ? -27.004 -6.456 17.280 1.00 93.44 276 LYS A O 1
ATOM 2116 N N . GLN A 1 277 ? -25.711 -4.719 16.700 1.00 94.75 277 GLN A N 1
ATOM 2117 C CA . GLN A 1 277 ? -25.847 -4.951 15.260 1.00 94.75 277 GLN A CA 1
ATOM 2118 C C . GLN A 1 277 ? -25.174 -6.252 14.820 1.00 94.75 277 GLN A C 1
ATOM 2120 O O . GLN A 1 277 ? -25.735 -6.962 13.992 1.00 94.75 277 GLN A O 1
ATOM 2125 N N . MET A 1 278 ? -24.028 -6.616 15.404 1.00 91.25 278 MET A N 1
ATOM 2126 C CA . MET A 1 278 ? -23.422 -7.927 15.148 1.00 91.25 278 MET A CA 1
ATOM 2127 C C . MET A 1 278 ? -24.371 -9.077 15.506 1.00 91.25 278 MET A C 1
ATOM 2129 O O . MET A 1 278 ? -24.575 -9.967 14.682 1.00 91.25 278 MET A O 1
ATOM 2133 N N . VAL A 1 279 ? -24.987 -9.031 16.694 1.00 89.31 279 VAL A N 1
ATOM 2134 C CA . VAL A 1 279 ? -25.954 -10.049 17.141 1.00 89.31 279 VAL A CA 1
ATOM 2135 C C . VAL A 1 279 ? -27.168 -10.098 16.208 1.00 89.31 279 VAL A C 1
ATOM 2137 O O . VAL A 1 279 ? -27.545 -11.176 15.757 1.00 89.31 279 VAL A O 1
ATOM 2140 N N . ASN A 1 280 ? -27.735 -8.943 15.842 1.00 91.62 280 ASN A N 1
ATOM 2141 C CA . ASN A 1 280 ? -28.882 -8.863 14.928 1.00 91.62 280 ASN A CA 1
ATOM 2142 C C . ASN A 1 280 ? -28.591 -9.439 13.534 1.00 91.62 280 ASN A C 1
ATOM 2144 O O . ASN A 1 280 ? -29.483 -9.989 12.894 1.00 91.62 280 ASN A O 1
ATOM 2148 N N . LEU A 1 281 ? -27.353 -9.296 13.057 1.00 91.75 281 LEU A N 1
ATOM 2149 C CA . LEU A 1 281 ? -26.906 -9.823 11.767 1.00 91.75 281 LEU A CA 1
ATOM 2150 C C . LEU A 1 281 ? -26.504 -11.306 11.831 1.00 91.75 281 LEU A C 1
ATOM 2152 O O . LEU A 1 281 ? -26.078 -11.855 10.818 1.00 91.75 281 LEU A O 1
ATOM 2156 N N . GLY A 1 282 ? -26.612 -11.950 12.999 1.00 88.25 282 GLY A N 1
ATOM 2157 C CA . GLY A 1 282 ? -26.197 -13.340 13.194 1.00 88.25 282 GLY A CA 1
ATOM 2158 C C . GLY A 1 282 ? -24.682 -13.538 13.099 1.00 88.25 282 GLY A C 1
ATOM 2159 O O . GLY A 1 282 ? -24.224 -14.620 12.745 1.00 88.25 282 GLY A O 1
ATOM 2160 N N . ILE A 1 283 ? -23.893 -12.496 13.375 1.00 86.94 283 ILE A N 1
ATOM 2161 C CA . ILE A 1 283 ? -22.431 -12.566 13.363 1.00 86.94 283 ILE A CA 1
ATOM 2162 C C . ILE A 1 283 ? -21.966 -13.066 14.739 1.00 86.94 283 ILE A C 1
ATOM 2164 O O . ILE A 1 283 ? -21.845 -12.283 15.684 1.00 86.94 283 ILE A O 1
ATOM 2168 N N . SER A 1 284 ? -21.703 -14.369 14.847 1.00 76.50 284 SER A N 1
ATOM 2169 C CA . SER A 1 284 ? -21.174 -15.036 16.045 1.00 76.50 284 SER A CA 1
ATOM 2170 C C . SER A 1 284 ? -19.834 -15.727 15.768 1.00 76.50 284 SER A C 1
ATOM 2172 O O . SER A 1 284 ? -19.497 -15.989 14.615 1.00 76.50 284 SER A O 1
ATOM 2174 N N . ASP A 1 285 ? -19.058 -16.001 16.824 1.00 70.50 285 ASP A N 1
ATOM 2175 C CA . ASP A 1 285 ? -17.800 -16.772 16.775 1.00 70.50 285 ASP A CA 1
ATOM 2176 C C . ASP A 1 285 ? -16.772 -16.254 15.756 1.00 70.50 285 ASP A C 1
ATOM 2178 O O . ASP A 1 285 ? -16.001 -17.006 15.157 1.00 70.50 285 ASP A O 1
ATOM 2182 N N . ILE A 1 286 ? -16.749 -14.936 15.566 1.00 75.06 286 ILE A N 1
ATOM 2183 C CA . ILE A 1 286 ? -15.870 -14.278 14.606 1.00 75.06 286 ILE A CA 1
ATOM 2184 C C . ILE A 1 286 ? -14.609 -13.742 15.288 1.00 75.06 286 ILE A C 1
ATOM 2186 O O . ILE A 1 286 ? -14.654 -13.210 16.400 1.00 75.06 286 ILE A O 1
ATOM 2190 N N . ASN A 1 287 ? -13.476 -13.855 14.595 1.00 75.44 287 ASN A N 1
ATOM 2191 C CA . ASN A 1 287 ? -12.233 -13.201 14.983 1.00 75.44 287 ASN A CA 1
ATOM 2192 C C . ASN A 1 287 ? -12.245 -11.752 14.480 1.00 75.44 287 ASN A C 1
ATOM 2194 O O . ASN A 1 287 ? -12.650 -11.478 13.350 1.00 75.44 287 ASN A O 1
ATOM 2198 N N . THR A 1 288 ? -11.750 -10.803 15.272 1.00 76.88 288 THR A N 1
ATOM 2199 C CA . THR A 1 288 ? -11.683 -9.399 14.843 1.00 76.88 288 THR A CA 1
ATOM 2200 C C . THR A 1 288 ? -10.912 -9.139 13.561 1.00 76.88 288 THR A C 1
ATOM 2202 O O . THR A 1 288 ? -11.271 -8.197 12.858 1.00 76.88 288 THR A O 1
ATOM 2205 N N . LYS A 1 289 ? -9.935 -9.982 13.205 1.00 74.25 289 LYS A N 1
ATOM 2206 C CA . LYS A 1 289 ? -9.241 -9.900 11.907 1.00 74.25 289 LYS A CA 1
ATOM 2207 C C . LYS A 1 289 ? -10.193 -10.026 10.706 1.00 74.25 289 LYS A C 1
ATOM 2209 O O . LYS A 1 289 ? -9.906 -9.498 9.638 1.00 74.25 289 LYS A O 1
ATOM 2214 N N . ASP A 1 290 ? -11.313 -10.723 10.892 1.00 78.44 290 ASP A N 1
ATOM 2215 C CA . ASP A 1 290 ? -12.331 -10.952 9.867 1.00 78.44 290 ASP A CA 1
ATOM 2216 C C . ASP A 1 290 ? -13.443 -9.881 9.936 1.00 78.44 290 ASP A C 1
ATOM 2218 O O . ASP A 1 290 ? -14.216 -9.710 8.995 1.00 78.44 290 ASP A O 1
ATOM 2222 N N . LEU A 1 291 ? -13.508 -9.114 11.034 1.00 84.69 291 LEU A N 1
ATOM 2223 C CA . LEU A 1 291 ? -14.449 -8.004 11.215 1.00 84.69 291 LEU A CA 1
ATOM 2224 C C . LEU A 1 291 ? -13.927 -6.690 10.647 1.00 84.69 291 LEU A C 1
ATOM 2226 O O . LEU A 1 291 ? -14.675 -5.956 9.999 1.00 84.69 291 LEU A O 1
ATOM 2230 N N . PHE A 1 292 ? -12.668 -6.358 10.922 1.00 88.38 292 PHE A N 1
ATOM 2231 C CA . PHE A 1 292 ? -12.058 -5.111 10.489 1.00 88.38 292 PHE A CA 1
ATOM 2232 C C . PHE A 1 292 ? -10.545 -5.257 10.344 1.00 88.38 292 PHE A C 1
ATOM 2234 O O . PHE A 1 292 ? -9.904 -6.051 11.027 1.00 88.38 292 PHE A O 1
ATOM 2241 N N . ASN A 1 293 ? -9.969 -4.424 9.484 1.00 89.62 293 ASN A N 1
ATOM 2242 C CA . ASN A 1 293 ? -8.528 -4.331 9.288 1.00 89.62 293 ASN A CA 1
ATOM 2243 C C . ASN A 1 293 ? -8.066 -2.891 9.481 1.00 89.62 293 ASN A C 1
ATOM 2245 O O . ASN A 1 293 ? -8.845 -1.945 9.359 1.00 89.62 293 ASN A O 1
ATOM 2249 N N . PHE A 1 294 ? -6.779 -2.716 9.746 1.00 91.25 294 PHE A N 1
ATOM 2250 C CA . PHE A 1 294 ? -6.138 -1.417 9.643 1.00 91.25 294 PHE A CA 1
ATOM 2251 C C . PHE A 1 294 ? -5.586 -1.222 8.241 1.00 91.25 294 PHE A C 1
ATOM 2253 O O . PHE A 1 294 ? -5.064 -2.152 7.626 1.00 91.25 294 PHE A O 1
ATOM 2260 N N . ARG A 1 295 ? -5.701 0.004 7.738 1.00 91.81 295 ARG A N 1
ATOM 2261 C CA . ARG A 1 295 ? -5.226 0.392 6.416 1.00 91.81 295 ARG A CA 1
ATOM 2262 C C . ARG A 1 295 ? -4.240 1.540 6.532 1.00 91.81 295 ARG A C 1
ATOM 2264 O O . ARG A 1 295 ? -4.440 2.456 7.329 1.00 91.81 295 ARG A O 1
ATOM 2271 N N . PHE A 1 296 ? -3.207 1.492 5.699 1.00 91.50 296 PHE A N 1
ATOM 2272 C CA . PHE A 1 296 ? -2.422 2.663 5.342 1.00 91.50 296 PHE A CA 1
ATOM 2273 C C . PHE A 1 296 ? -2.808 3.133 3.950 1.00 91.50 296 PHE A C 1
ATOM 2275 O O . PHE A 1 296 ? -2.995 2.318 3.046 1.00 91.50 296 PHE A O 1
ATOM 2282 N N . GLN A 1 297 ? -2.845 4.446 3.783 1.00 92.50 297 GLN A N 1
ATOM 2283 C CA . GLN A 1 297 ? -2.976 5.102 2.494 1.00 92.50 297 GLN A CA 1
ATOM 2284 C C . GLN A 1 297 ? -1.864 6.136 2.357 1.00 92.50 297 GLN A C 1
ATOM 2286 O O . GLN A 1 297 ? -1.759 7.047 3.173 1.00 92.50 297 GLN A O 1
ATOM 2291 N N . ASN A 1 298 ? -1.058 6.024 1.306 1.00 91.75 298 ASN A N 1
ATOM 2292 C CA . ASN A 1 298 ? -0.135 7.072 0.893 1.00 91.75 298 ASN A CA 1
ATOM 2293 C C . ASN A 1 298 ? -0.768 7.914 -0.221 1.00 91.75 298 ASN A C 1
ATOM 2295 O O . ASN A 1 298 ? -0.858 7.478 -1.369 1.00 91.75 298 ASN A O 1
ATOM 2299 N N . THR A 1 299 ? -1.172 9.138 0.107 1.00 91.25 299 THR A N 1
ATOM 2300 C CA . THR A 1 299 ? -1.828 10.054 -0.841 1.00 91.25 299 THR A CA 1
ATOM 2301 C C . THR A 1 299 ? -0.889 10.594 -1.924 1.00 91.25 299 THR A C 1
ATOM 2303 O O . THR A 1 299 ? -1.361 11.061 -2.955 1.00 91.25 299 THR A O 1
ATOM 2306 N N . THR A 1 300 ? 0.433 10.484 -1.748 1.00 89.31 300 THR A N 1
ATOM 2307 C CA . THR A 1 300 ? 1.440 10.864 -2.758 1.00 89.31 300 THR A CA 1
ATOM 2308 C C . THR A 1 300 ? 1.680 9.764 -3.800 1.00 89.31 300 THR A C 1
ATOM 2310 O O . THR A 1 300 ? 2.308 10.003 -4.827 1.00 89.31 300 THR A O 1
ATOM 2313 N N . SER A 1 301 ? 1.202 8.542 -3.566 1.00 86.88 301 SER A N 1
ATOM 2314 C CA . SER A 1 301 ? 1.303 7.439 -4.531 1.00 86.88 301 SER A CA 1
ATOM 2315 C C . SER A 1 301 ? -0.005 6.651 -4.562 1.00 86.88 301 SER A C 1
ATOM 2317 O O . SER A 1 301 ? -0.014 5.490 -4.166 1.00 86.88 301 SER A O 1
ATOM 2319 N N . PRO A 1 302 ? -1.129 7.259 -4.971 1.00 84.12 302 PRO A N 1
ATOM 2320 C CA . PRO A 1 302 ? -2.464 6.690 -4.776 1.00 84.12 302 PRO A CA 1
ATOM 2321 C C . PRO A 1 302 ? -2.684 5.353 -5.498 1.00 84.12 302 PRO A C 1
ATOM 2323 O O . PRO A 1 302 ? -3.464 4.531 -5.028 1.00 84.12 302 PRO A O 1
ATOM 2326 N N . GLU A 1 303 ? -1.982 5.097 -6.604 1.00 86.00 303 GLU A N 1
ATOM 2327 C CA . GLU A 1 303 ? -2.110 3.865 -7.389 1.00 86.00 303 GLU A CA 1
ATOM 2328 C C . GLU A 1 303 ? -1.418 2.669 -6.736 1.00 86.00 303 GLU A C 1
ATOM 2330 O O . GLU A 1 303 ? -1.739 1.520 -7.051 1.00 86.00 303 GLU A O 1
ATOM 2335 N N . SER A 1 304 ? -0.435 2.936 -5.877 1.00 85.62 304 SER A N 1
ATOM 2336 C CA . SER A 1 304 ? 0.402 1.914 -5.261 1.00 85.62 304 SER A CA 1
ATOM 2337 C C . SER A 1 304 ? 0.473 2.042 -3.732 1.00 85.62 304 SER A C 1
ATOM 2339 O O . SER A 1 304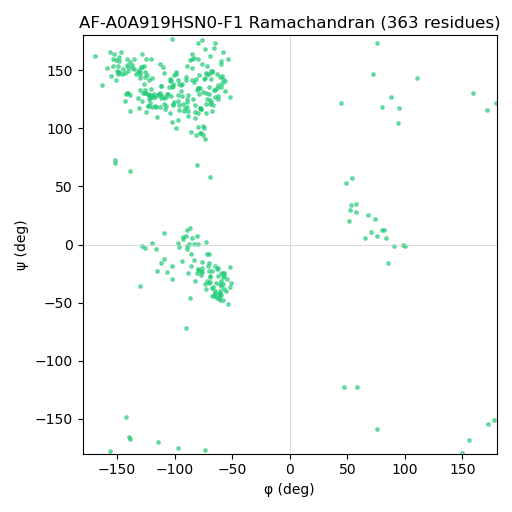 ? 1.120 1.235 -3.095 1.00 85.62 304 SER A O 1
ATOM 2341 N N . GLY A 1 305 ? -0.176 3.025 -3.120 1.00 88.44 305 GLY A N 1
ATOM 2342 C CA . GLY A 1 305 ? 0.078 3.484 -1.755 1.00 88.44 305 GLY A CA 1
ATOM 2343 C C . GLY A 1 305 ? -0.700 2.790 -0.645 1.00 88.44 305 GLY A C 1
ATOM 2344 O O . GLY A 1 305 ? -0.735 3.328 0.462 1.00 88.44 305 GLY A O 1
ATOM 2345 N N . TRP A 1 306 ? -1.363 1.667 -0.922 1.00 90.19 306 TRP A N 1
ATOM 2346 C CA . TRP A 1 306 ? -2.235 1.000 0.038 1.00 90.19 306 TRP A CA 1
ATOM 2347 C C . TRP A 1 306 ? -1.587 -0.219 0.683 1.00 90.19 306 TRP A C 1
ATOM 2349 O O . TRP A 1 306 ? -0.993 -1.073 0.022 1.00 90.19 306 TRP A O 1
ATOM 2359 N N . TYR A 1 307 ? -1.764 -0.313 1.997 1.00 87.75 307 TYR A N 1
ATOM 2360 C CA . TYR A 1 307 ? -1.400 -1.477 2.793 1.00 87.75 307 TYR A CA 1
ATOM 2361 C C . TYR A 1 307 ? -2.556 -1.813 3.715 1.00 87.75 307 TYR A C 1
ATOM 2363 O O . TYR A 1 307 ? -3.237 -0.915 4.207 1.00 87.75 307 TYR A O 1
ATOM 2371 N N . GLU A 1 308 ? -2.739 -3.093 3.996 1.00 87.62 308 GLU A N 1
ATOM 2372 C CA . GLU A 1 308 ? -3.651 -3.537 5.037 1.00 87.62 308 GLU A CA 1
ATOM 2373 C C . GLU A 1 308 ? -2.966 -4.547 5.941 1.00 87.62 308 GLU A C 1
ATOM 2375 O O . GLU A 1 308 ? -2.067 -5.278 5.517 1.00 87.62 308 GLU A O 1
ATOM 2380 N N . PHE A 1 309 ? -3.393 -4.563 7.194 1.00 86.56 309 PHE A N 1
ATOM 2381 C CA . PHE A 1 309 ? -2.966 -5.544 8.169 1.00 86.56 309 PHE A CA 1
ATOM 2382 C C . PHE A 1 309 ? -4.080 -5.774 9.183 1.00 86.56 309 PHE A C 1
ATOM 2384 O O . PHE A 1 309 ? -4.867 -4.875 9.497 1.00 86.56 309 PHE A O 1
ATOM 2391 N N . SER A 1 310 ? -4.130 -6.991 9.703 1.00 81.44 310 SER A N 1
ATOM 2392 C CA . SER A 1 310 ? -5.039 -7.350 10.782 1.00 81.44 310 SER A CA 1
ATOM 2393 C C . SER A 1 310 ? -4.419 -7.037 12.139 1.00 81.44 310 SER A C 1
ATOM 2395 O O . SER A 1 310 ? -3.200 -6.913 12.280 1.00 81.44 310 SER A O 1
ATOM 2397 N N . THR A 1 311 ? -5.271 -6.902 13.147 1.00 73.62 311 THR A N 1
ATOM 2398 C CA . THR A 1 311 ? -4.845 -6.647 14.523 1.00 73.62 311 THR A CA 1
ATOM 2399 C C . THR A 1 311 ? -4.016 -7.799 15.068 1.00 73.62 311 THR A C 1
ATOM 2401 O O . THR A 1 311 ? -4.249 -8.960 14.736 1.00 73.62 311 THR A O 1
ATOM 2404 N N . SER A 1 312 ? -3.049 -7.478 15.925 1.00 65.56 312 SER A N 1
ATOM 2405 C CA . SER A 1 312 ? -2.253 -8.486 16.629 1.00 65.56 312 SER A CA 1
ATOM 2406 C C . SER A 1 312 ? -3.075 -9.230 17.678 1.00 65.56 312 SER A C 1
ATOM 2408 O O . SER A 1 312 ? -2.868 -10.419 17.909 1.00 65.56 312 SER A O 1
ATOM 2410 N N . ASN A 1 313 ? -4.029 -8.523 18.282 1.00 66.19 313 ASN A N 1
ATOM 2411 C CA . ASN A 1 313 ? -4.932 -9.074 19.275 1.00 66.19 313 ASN A CA 1
ATOM 2412 C C . ASN A 1 313 ? -6.059 -9.824 18.566 1.00 66.19 313 ASN A C 1
ATOM 2414 O O . ASN A 1 313 ? -6.674 -9.301 17.628 1.00 66.19 313 ASN A O 1
ATOM 2418 N N . THR A 1 314 ? -6.343 -11.033 19.040 1.00 70.50 314 THR A N 1
ATOM 2419 C CA . THR A 1 314 ? -7.559 -11.751 18.662 1.00 70.50 314 THR A CA 1
ATOM 2420 C C . THR A 1 314 ? -8.631 -11.431 19.688 1.00 70.50 314 THR A C 1
ATOM 2422 O O . THR A 1 314 ? -8.446 -11.706 20.867 1.00 70.50 314 THR A O 1
ATOM 2425 N N . LEU A 1 315 ? -9.754 -10.871 19.249 1.00 72.19 315 LEU A N 1
ATOM 2426 C CA . LEU A 1 315 ? -10.966 -10.814 20.056 1.00 72.19 315 LEU A CA 1
ATOM 2427 C C . LEU A 1 315 ? -11.905 -11.923 19.587 1.00 72.19 315 LEU A C 1
ATOM 2429 O O . LEU A 1 315 ? -12.253 -11.965 18.405 1.00 72.19 315 LEU A O 1
ATOM 2433 N N . ILE A 1 316 ? -12.294 -12.812 20.501 1.00 75.75 316 ILE A N 1
ATOM 2434 C CA . ILE A 1 316 ? -13.352 -13.796 20.257 1.00 75.75 316 ILE A CA 1
ATOM 2435 C C . ILE A 1 316 ? -14.643 -13.224 20.818 1.00 75.75 316 ILE A C 1
ATOM 2437 O O . ILE A 1 316 ? -14.743 -12.942 22.013 1.00 75.75 316 ILE A O 1
ATOM 2441 N N . ILE A 1 317 ? -15.624 -13.058 19.938 1.00 74.69 317 ILE A N 1
ATOM 2442 C CA . ILE A 1 317 ? -16.904 -12.449 20.267 1.00 74.69 317 ILE A CA 1
ATOM 2443 C C . ILE A 1 317 ? -17.993 -13.521 20.291 1.00 74.69 317 ILE A C 1
ATOM 2445 O O . ILE A 1 317 ? -18.300 -14.122 19.261 1.00 74.69 317 ILE A O 1
ATOM 2449 N N . LYS A 1 318 ? -18.593 -13.732 21.468 1.00 77.88 318 LYS A N 1
ATOM 2450 C CA . LYS A 1 318 ? -19.633 -14.747 21.682 1.00 77.88 318 LYS A CA 1
ATOM 2451 C C . LYS A 1 318 ? -20.929 -14.130 22.199 1.00 77.88 318 LYS A C 1
ATOM 2453 O O . LYS A 1 318 ? -20.905 -13.473 23.245 1.00 77.88 318 LYS A O 1
ATOM 2458 N N . PRO A 1 319 ? -22.069 -14.360 21.528 1.00 75.69 319 PRO A N 1
ATOM 2459 C CA . PRO A 1 319 ? -23.370 -14.118 22.131 1.00 75.69 319 PRO A CA 1
ATOM 2460 C C . PRO A 1 319 ? -23.526 -14.959 23.407 1.00 75.69 319 PRO A C 1
ATOM 2462 O O . PRO A 1 319 ? -23.118 -16.119 23.452 1.00 75.69 319 PRO A O 1
ATOM 2465 N N . ARG A 1 320 ? -24.103 -14.384 24.463 1.00 72.19 320 ARG A N 1
ATOM 2466 C CA . ARG A 1 320 ? -24.564 -15.157 25.621 1.00 72.19 320 ARG A CA 1
ATOM 2467 C C . ARG A 1 320 ? -25.933 -15.740 25.315 1.00 72.19 320 ARG A C 1
ATOM 2469 O O . ARG A 1 320 ? -26.925 -15.013 25.345 1.00 72.19 320 ARG A O 1
ATOM 2476 N N . ASP A 1 321 ? -25.981 -17.051 25.123 1.00 57.94 321 ASP A N 1
ATOM 2477 C CA . ASP A 1 321 ? -27.235 -17.793 25.165 1.00 57.94 321 ASP A CA 1
ATOM 2478 C C . ASP A 1 321 ? -27.682 -17.940 26.620 1.00 57.94 321 ASP A C 1
ATOM 2480 O O . ASP A 1 321 ? -27.177 -18.768 27.382 1.00 57.94 321 ASP A O 1
ATOM 2484 N N . PHE A 1 322 ? -28.650 -17.123 27.029 1.00 54.03 322 PHE A N 1
ATOM 2485 C CA . PHE A 1 322 ? -29.404 -17.403 28.244 1.00 54.03 322 PHE A CA 1
ATOM 2486 C C . PHE A 1 322 ? -30.396 -18.528 27.937 1.00 54.03 322 PHE A C 1
ATOM 2488 O O . PHE A 1 322 ? -31.509 -18.278 27.478 1.00 54.03 322 PHE A O 1
ATOM 2495 N N . SER A 1 323 ? -30.016 -19.778 28.204 1.00 40.78 323 SER A N 1
ATOM 2496 C CA . SER A 1 323 ? -31.017 -20.832 28.369 1.00 40.78 323 SER A CA 1
ATOM 2497 C C . SER A 1 323 ? -31.683 -20.639 29.733 1.00 40.78 323 SER A C 1
ATOM 2499 O O . SER A 1 323 ? -31.130 -20.965 30.782 1.00 40.78 323 SER A O 1
ATOM 2501 N N . ILE A 1 324 ? -32.875 -20.041 29.742 1.00 50.81 324 ILE A N 1
ATOM 2502 C CA . ILE A 1 324 ? -33.717 -20.039 30.938 1.00 50.81 324 ILE A CA 1
ATOM 2503 C C . ILE A 1 324 ? -34.345 -21.428 31.022 1.00 50.81 324 ILE A C 1
ATOM 2505 O O . ILE A 1 324 ? -35.356 -21.707 30.382 1.00 50.81 324 ILE A O 1
ATOM 2509 N N . SER A 1 325 ? -33.739 -22.315 31.805 1.00 38.47 325 SER A N 1
ATOM 2510 C CA . SER A 1 325 ? -34.409 -23.542 32.222 1.00 38.47 325 SER A CA 1
ATOM 2511 C C . SER A 1 325 ? -35.384 -23.187 33.342 1.00 38.47 325 SER A C 1
ATOM 2513 O O . SER A 1 325 ? -34.988 -23.084 34.502 1.00 38.47 325 SER A O 1
ATOM 2515 N N . ILE A 1 326 ? -36.660 -22.969 33.007 1.00 47.66 326 ILE A N 1
ATOM 2516 C CA . ILE A 1 326 ? -37.725 -22.909 34.015 1.00 47.66 326 ILE A CA 1
ATOM 2517 C C . ILE A 1 326 ? -37.964 -24.345 34.484 1.00 47.66 326 ILE A C 1
ATOM 2519 O O . ILE A 1 326 ? -38.738 -25.087 33.886 1.00 47.66 326 ILE A O 1
ATOM 2523 N N . ILE A 1 327 ? -37.258 -24.752 35.534 1.00 46.84 327 ILE A N 1
ATOM 2524 C CA . ILE A 1 327 ? -37.565 -25.978 36.267 1.00 46.84 327 ILE A CA 1
ATOM 2525 C C . ILE A 1 327 ? -38.565 -25.556 37.339 1.00 46.84 327 ILE A C 1
ATOM 2527 O O . ILE A 1 327 ? -38.238 -24.728 38.186 1.00 46.84 327 ILE A O 1
ATOM 2531 N N . SER A 1 328 ? -39.802 -26.054 37.279 1.00 45.38 328 SER A N 1
ATOM 2532 C CA . SER A 1 328 ? -40.715 -25.907 38.418 1.00 45.38 328 SER A CA 1
ATOM 2533 C C . SER A 1 328 ? -40.068 -26.563 39.641 1.00 45.38 328 SER A C 1
ATOM 2535 O O . SER A 1 328 ? -39.487 -27.633 39.464 1.00 45.38 328 SER A O 1
ATOM 2537 N N . ASP A 1 329 ? -40.244 -26.036 40.855 1.00 54.53 329 ASP A N 1
ATOM 2538 C CA . ASP A 1 329 ? -39.762 -26.683 42.097 1.00 54.53 329 ASP A CA 1
ATOM 2539 C C . ASP A 1 329 ? -40.222 -28.155 42.231 1.00 54.53 329 ASP A C 1
ATOM 2541 O O . ASP A 1 329 ? -39.613 -28.951 42.940 1.00 54.53 329 ASP A O 1
ATOM 2545 N N . GLU A 1 330 ? -41.267 -28.538 41.492 1.00 58.97 330 GLU A N 1
ATOM 2546 C CA . GLU A 1 330 ? -41.818 -29.893 41.420 1.00 58.97 330 GLU A CA 1
ATOM 2547 C C . GLU A 1 330 ? -41.249 -30.778 40.286 1.00 58.97 330 GLU A C 1
ATOM 2549 O O . GLU A 1 330 ? -41.742 -31.881 40.068 1.00 58.97 330 GLU A O 1
ATOM 2554 N N . TYR A 1 331 ? -40.231 -30.333 39.536 1.00 55.41 331 TYR A N 1
ATOM 2555 C CA . TYR A 1 331 ? -39.659 -31.056 38.381 1.00 55.41 331 TYR A CA 1
ATOM 2556 C C . TYR A 1 331 ? -40.689 -31.505 37.313 1.00 55.41 331 TYR A C 1
ATOM 2558 O O . TYR A 1 331 ? -40.482 -32.499 36.616 1.00 55.41 331 TYR A O 1
ATOM 2566 N N . THR A 1 332 ? -41.801 -30.783 37.141 1.00 54.41 332 THR A N 1
ATOM 2567 C CA . THR A 1 332 ? -42.849 -31.146 36.174 1.00 54.41 332 THR A CA 1
ATOM 2568 C C . THR A 1 332 ? -42.640 -30.448 34.828 1.00 54.41 332 THR A C 1
ATOM 2570 O O . THR A 1 332 ? -42.328 -29.261 34.757 1.00 54.41 332 THR A O 1
ATOM 2573 N N . SER A 1 333 ? -42.843 -31.175 33.728 1.00 50.66 333 SER A N 1
ATOM 2574 C CA . SER A 1 333 ? -42.697 -30.660 32.357 1.00 50.66 333 SER A CA 1
ATOM 2575 C C . SER A 1 333 ? -43.915 -29.868 31.851 1.00 50.66 333 SER A C 1
ATOM 2577 O O . SER A 1 333 ? -43.977 -29.540 30.668 1.00 50.66 333 SER A O 1
ATOM 2579 N N . ALA A 1 334 ? -44.904 -29.595 32.710 1.00 52.53 334 ALA A N 1
ATOM 2580 C CA . ALA A 1 334 ? -46.139 -28.885 32.367 1.00 52.53 334 ALA A CA 1
ATOM 2581 C C . ALA A 1 334 ? -46.710 -28.128 33.588 1.00 52.53 334 ALA A C 1
ATOM 2583 O O . ALA A 1 334 ? -47.711 -28.554 34.164 1.00 52.53 334 ALA A O 1
ATOM 2584 N N . PRO A 1 335 ? -46.086 -27.018 34.018 1.00 53.75 335 PRO A N 1
ATOM 2585 C CA . PRO A 1 335 ? -46.567 -26.258 35.165 1.00 53.75 335 PRO A CA 1
ATOM 2586 C C . PRO A 1 335 ? -47.866 -25.506 34.828 1.00 53.75 335 PRO A C 1
ATOM 2588 O O . PRO A 1 335 ? -47.907 -24.702 33.897 1.00 53.75 335 PRO A O 1
ATOM 2591 N N . SER A 1 336 ? -48.921 -25.719 35.617 1.00 55.84 336 SER A N 1
ATOM 2592 C CA . SER A 1 336 ? -50.163 -24.935 35.579 1.00 55.84 336 SER A CA 1
ATOM 2593 C C . SER A 1 336 ? -50.370 -24.214 36.911 1.00 55.84 336 SER A C 1
ATOM 2595 O O . SER A 1 336 ? -50.373 -24.851 37.962 1.00 55.84 336 SER A O 1
ATOM 2597 N N . ARG A 1 337 ? -50.578 -22.892 36.882 1.00 46.25 337 ARG A N 1
ATOM 2598 C CA . ARG A 1 337 ? -51.054 -22.115 38.037 1.00 46.25 337 ARG A CA 1
ATOM 2599 C C . ARG A 1 337 ? -52.503 -21.704 37.800 1.00 46.25 337 ARG A C 1
ATOM 2601 O O . ARG A 1 337 ? -52.771 -20.942 36.876 1.00 46.25 337 ARG A O 1
ATOM 2608 N N . GLU A 1 338 ? -53.410 -22.142 38.666 1.00 44.75 338 GLU A N 1
ATOM 2609 C CA . GLU A 1 338 ? -54.733 -21.529 38.799 1.00 44.75 338 GLU A CA 1
ATOM 2610 C C . GLU A 1 338 ? -54.660 -20.401 39.836 1.00 44.75 338 GLU A C 1
ATOM 2612 O O . GLU A 1 338 ? -54.230 -20.597 40.974 1.00 44.75 338 GLU A O 1
ATOM 2617 N N . GLY A 1 339 ? -55.033 -19.188 39.426 1.00 34.75 339 GLY A N 1
ATOM 2618 C CA . GLY A 1 339 ? -55.138 -18.037 40.318 1.00 34.75 339 GLY A CA 1
ATOM 2619 C C . GLY A 1 339 ? -56.473 -18.050 41.059 1.00 34.75 339 GLY A C 1
ATOM 2620 O O . GLY A 1 339 ? -57.527 -17.969 40.433 1.00 34.75 339 GLY A O 1
ATOM 2621 N N . MET A 1 340 ? -56.442 -18.105 42.393 1.00 32.44 340 MET A N 1
ATOM 2622 C CA . MET A 1 340 ? -57.640 -17.901 43.210 1.00 32.44 340 MET A CA 1
ATOM 2623 C C . MET A 1 340 ? -58.043 -16.422 43.198 1.00 32.44 340 MET A C 1
ATOM 2625 O O . MET A 1 340 ? -57.357 -15.578 43.771 1.00 32.44 340 MET A O 1
ATOM 2629 N N . SER A 1 341 ? -59.191 -16.123 42.591 1.00 29.98 341 SER A N 1
ATOM 2630 C CA . SER A 1 341 ? -59.964 -14.909 42.876 1.00 29.98 341 SER A CA 1
ATOM 2631 C C . SER A 1 341 ? -61.063 -15.278 43.873 1.00 29.98 341 SER A C 1
ATOM 2633 O O . SER A 1 341 ? -61.828 -16.211 43.642 1.00 29.98 341 SER A O 1
ATOM 2635 N N . ALA A 1 342 ? -61.114 -14.595 45.013 1.00 33.84 342 ALA A N 1
ATOM 2636 C CA . ALA A 1 342 ? -62.060 -14.880 46.085 1.00 33.84 342 ALA A CA 1
ATOM 2637 C C . ALA A 1 342 ? -63.510 -14.518 45.700 1.00 33.84 342 ALA A C 1
ATOM 2639 O O . ALA A 1 342 ? -63.765 -13.357 45.399 1.00 33.84 342 ALA A O 1
ATOM 2640 N N . ALA A 1 343 ? -64.450 -15.476 45.781 1.00 30.11 343 ALA A N 1
ATOM 2641 C CA . ALA A 1 343 ? -65.822 -15.298 46.300 1.00 30.11 343 ALA A CA 1
ATOM 2642 C C . ALA A 1 343 ? -66.668 -16.596 46.240 1.00 30.11 343 ALA A C 1
ATOM 2644 O O . ALA A 1 343 ? -66.912 -17.155 45.180 1.00 30.11 343 ALA A O 1
ATOM 2645 N N . ALA A 1 344 ? -67.146 -17.004 47.419 1.00 30.44 344 ALA A N 1
ATOM 2646 C CA . ALA A 1 344 ? -68.436 -17.624 47.751 1.00 30.44 344 ALA A CA 1
ATOM 2647 C C . ALA A 1 344 ? -69.071 -18.766 46.905 1.00 30.44 344 ALA A C 1
ATOM 2649 O O . ALA A 1 344 ? -69.606 -18.577 45.821 1.00 30.44 344 ALA A O 1
ATOM 2650 N N . ASN A 1 345 ? -69.282 -19.865 47.642 1.00 29.88 345 ASN A N 1
ATOM 2651 C CA . ASN A 1 345 ? -70.423 -20.793 47.654 1.00 29.88 345 ASN A CA 1
ATOM 2652 C C . ASN A 1 345 ? -70.483 -22.008 46.702 1.00 29.88 345 ASN A C 1
ATOM 2654 O O . ASN A 1 345 ? -70.390 -21.936 45.485 1.00 29.88 345 ASN A O 1
ATOM 2658 N N . ARG A 1 346 ? -70.705 -23.157 47.355 1.00 33.72 346 ARG A N 1
ATOM 2659 C CA . ARG A 1 346 ? -70.727 -24.545 46.869 1.00 33.72 346 ARG A CA 1
ATOM 2660 C C . ARG A 1 346 ? -71.740 -24.806 45.744 1.00 33.72 346 ARG A C 1
ATOM 2662 O O . ARG A 1 346 ? -72.907 -24.460 45.905 1.00 33.72 346 ARG A O 1
ATOM 2669 N N . ARG A 1 347 ? -71.356 -25.650 44.772 1.00 30.14 347 ARG A N 1
ATOM 2670 C CA . ARG A 1 347 ? -72.060 -26.903 44.400 1.00 30.14 347 ARG A CA 1
ATOM 2671 C C . ARG A 1 347 ? -71.155 -27.823 43.552 1.00 30.14 347 ARG A C 1
ATOM 2673 O O . ARG A 1 347 ? -70.429 -27.370 42.682 1.00 30.14 347 ARG A O 1
ATOM 2680 N N . SER A 1 348 ? -71.211 -29.106 43.899 1.00 30.72 348 SER A N 1
ATOM 2681 C CA . SER A 1 348 ? -70.590 -30.328 43.342 1.00 30.72 348 SER A CA 1
ATOM 2682 C C . SER A 1 348 ? -70.849 -30.536 41.827 1.00 30.72 348 SER A C 1
ATOM 2684 O O . SER A 1 348 ? -71.826 -29.988 41.332 1.00 30.72 348 SER A O 1
ATOM 2686 N N . ILE A 1 349 ? -70.095 -31.316 41.027 1.00 29.34 349 ILE A N 1
ATOM 2687 C CA . ILE A 1 349 ? -69.904 -32.794 41.014 1.00 29.34 349 ILE A CA 1
ATOM 2688 C C . ILE A 1 349 ? -68.723 -33.182 40.065 1.00 29.34 349 ILE A C 1
ATOM 2690 O O . ILE A 1 349 ? -68.300 -32.397 39.226 1.00 29.34 349 ILE A O 1
ATOM 2694 N N . SER A 1 350 ? -68.229 -34.411 40.262 1.00 28.67 350 SER A N 1
ATOM 2695 C CA . SER A 1 350 ? -67.050 -35.170 39.808 1.00 28.67 350 SER A CA 1
ATOM 2696 C C . SER A 1 350 ? -66.749 -35.427 38.313 1.00 28.67 350 SER A C 1
ATOM 2698 O O . SER A 1 350 ? -67.609 -35.372 37.441 1.00 28.67 350 SER A O 1
ATOM 2700 N N . ALA A 1 351 ? -65.493 -35.859 38.119 1.00 38.81 351 ALA A N 1
ATOM 2701 C CA . ALA A 1 351 ? -64.765 -36.345 36.939 1.00 38.81 351 ALA A CA 1
ATOM 2702 C C . ALA A 1 351 ? -65.233 -37.675 36.299 1.00 38.81 351 ALA A C 1
ATOM 2704 O O . ALA A 1 351 ? -65.985 -38.423 36.919 1.00 38.81 351 ALA A O 1
ATOM 2705 N N . THR A 1 352 ? -64.701 -37.983 35.097 1.00 28.27 352 THR A N 1
ATOM 2706 C CA . THR A 1 352 ? -64.228 -39.303 34.558 1.00 28.27 352 THR A CA 1
ATOM 2707 C C . THR A 1 352 ? -63.912 -39.134 33.049 1.00 28.27 352 THR A C 1
ATOM 2709 O O . THR A 1 352 ? -64.728 -38.585 32.324 1.00 28.27 352 THR A O 1
ATOM 2712 N N . SER A 1 353 ? -62.683 -39.275 32.528 1.00 33.12 353 SER A N 1
ATOM 2713 C CA . SER A 1 353 ? -61.765 -40.424 32.333 1.00 33.12 353 SER A CA 1
ATOM 2714 C C . SER A 1 353 ? -61.855 -41.117 30.946 1.00 33.12 353 SER A C 1
ATOM 2716 O O . SER A 1 353 ? -62.721 -41.959 30.735 1.00 33.12 353 SER A O 1
ATOM 2718 N N . SER A 1 354 ? -60.844 -40.837 30.103 1.00 33.78 354 SER A N 1
ATOM 2719 C CA . SER A 1 354 ? -60.024 -41.795 29.305 1.00 33.78 354 SER A CA 1
ATOM 2720 C C . SER A 1 354 ? -60.613 -42.461 28.014 1.00 33.78 354 SER A C 1
ATOM 2722 O O . SER A 1 354 ? -61.747 -42.176 27.656 1.00 33.78 354 SER A O 1
ATOM 2724 N N . PRO A 1 355 ? -59.820 -43.229 27.209 1.00 61.94 355 PRO A N 1
ATOM 2725 C CA . PRO A 1 355 ? -59.473 -42.971 25.792 1.00 61.94 355 PRO A CA 1
ATOM 2726 C C . PRO A 1 355 ? -60.049 -44.049 24.825 1.00 61.94 355 PRO A C 1
ATOM 2728 O O . PRO A 1 355 ? -60.846 -44.873 25.273 1.00 61.94 355 PRO A O 1
ATOM 2731 N N . PRO A 1 356 ? -59.676 -44.117 23.519 1.00 43.62 356 PRO A N 1
ATOM 2732 C CA . PRO A 1 356 ? -58.699 -45.160 23.132 1.00 43.62 356 PRO A CA 1
ATOM 2733 C C . PRO A 1 356 ? -57.854 -44.911 21.850 1.00 43.62 356 PRO A C 1
ATOM 2735 O O . PRO A 1 356 ? -58.147 -44.072 21.003 1.00 43.62 356 PRO A O 1
ATOM 2738 N N . ALA A 1 357 ? -56.800 -45.726 21.711 1.00 42.09 357 ALA A N 1
ATOM 2739 C CA . ALA A 1 357 ? -56.024 -45.988 20.490 1.00 42.09 357 ALA A CA 1
ATOM 2740 C C . ALA A 1 357 ? -56.774 -46.922 19.506 1.00 42.09 357 ALA A C 1
ATOM 2742 O O . ALA A 1 357 ? -57.795 -47.482 19.899 1.00 42.09 357 ALA A O 1
ATOM 2743 N N . VAL A 1 358 ? -56.212 -47.187 18.300 1.00 38.66 358 VAL A N 1
ATOM 2744 C CA . VAL A 1 358 ? -55.833 -48.548 17.801 1.00 38.66 358 VAL A CA 1
ATOM 2745 C C . VAL A 1 358 ? -55.694 -48.686 16.246 1.00 38.66 358 VAL A C 1
ATOM 2747 O O . VAL A 1 358 ? -56.621 -48.400 15.502 1.00 38.66 358 VAL A O 1
ATOM 2750 N N . LYS A 1 359 ? -54.541 -49.273 15.835 1.00 31.97 359 LYS A N 1
ATOM 2751 C CA . LYS A 1 359 ? -54.202 -50.202 14.701 1.00 31.97 359 LYS A CA 1
ATOM 2752 C C . LYS A 1 359 ? -53.972 -49.760 13.225 1.00 31.97 359 LYS A C 1
ATOM 2754 O O . LYS A 1 359 ? -54.888 -49.406 12.498 1.00 31.97 359 LYS A O 1
ATOM 2759 N N . ARG A 1 360 ? -52.728 -50.022 12.759 1.00 37.47 360 ARG A N 1
ATOM 2760 C CA . ARG A 1 360 ? -52.322 -50.586 11.425 1.00 37.47 360 ARG A CA 1
ATOM 2761 C C . ARG A 1 360 ? -52.649 -52.112 11.365 1.00 37.47 360 ARG A C 1
ATOM 2763 O O . ARG A 1 360 ? -53.068 -52.579 12.427 1.00 37.47 360 ARG A O 1
ATOM 2770 N N . PRO A 1 361 ? -52.361 -52.964 10.327 1.00 57.81 361 PRO A N 1
ATOM 2771 C CA . PRO A 1 361 ? -51.541 -52.882 9.072 1.00 57.81 361 PRO A CA 1
ATOM 2772 C C . PRO A 1 361 ? -52.238 -53.648 7.870 1.00 57.81 361 PRO A C 1
ATOM 2774 O O . PRO A 1 361 ? -53.465 -53.690 7.940 1.00 57.81 361 PRO A O 1
ATOM 2777 N N . PRO A 1 362 ? -51.617 -54.297 6.825 1.00 57.12 362 PRO A N 1
ATOM 2778 C CA . PRO A 1 362 ? -50.201 -54.539 6.460 1.00 57.12 362 PRO A CA 1
ATOM 2779 C C . PRO A 1 362 ? -49.791 -54.421 4.955 1.00 57.12 362 PRO A C 1
ATOM 2781 O O . PRO A 1 362 ? -50.465 -53.820 4.133 1.00 57.12 362 PRO A O 1
ATOM 2784 N N . MET A 1 363 ? -48.589 -54.956 4.698 1.00 41.81 363 MET A N 1
ATOM 2785 C CA . MET A 1 363 ? -47.504 -54.701 3.732 1.00 41.81 363 MET A CA 1
ATOM 2786 C C . MET A 1 363 ? -47.434 -55.696 2.537 1.00 41.81 363 MET A C 1
ATOM 2788 O O . MET A 1 363 ? -48.074 -56.744 2.602 1.00 41.81 363 MET A O 1
ATOM 2792 N N . LYS A 1 364 ? -46.480 -55.431 1.613 1.00 43.44 364 LYS A N 1
ATOM 2793 C CA . LYS A 1 364 ? -45.722 -56.305 0.658 1.00 43.44 364 LYS A CA 1
ATOM 2794 C C . LYS A 1 364 ? -46.061 -56.139 -0.839 1.00 43.44 364 LYS A C 1
ATOM 2796 O O . LYS A 1 364 ? -47.219 -55.917 -1.165 1.00 43.44 364 LYS A O 1
ATOM 2801 N N . CYS A 1 365 ? -45.113 -56.227 -1.783 1.00 46.34 365 CYS A N 1
ATOM 2802 C CA . CYS A 1 365 ? -43.721 -56.725 -1.760 1.00 46.34 365 CYS A CA 1
ATOM 2803 C C . CYS A 1 365 ? -42.680 -55.653 -2.091 1.00 46.34 365 CYS A C 1
ATOM 2805 O O . CYS A 1 365 ? -42.991 -54.775 -2.922 1.00 46.34 365 CYS A O 1
#

Mean predicted aligned error: 10.38 Å

Secondary structure (DSSP, 8-state):
-----S--TTB--SSS---B-S--EEE-SS-PEEPTT-EEEEEEET-SSSS-EEEEE--TTSTT--TTT-EEPPSEE-SSEEEEEE--SSS-EESEEEEPHHHHHHHHHSPTT-EEEEEEEEEEESS---GGGT--GGGSSS-EEEEEEEEEE--EEEEEE----EEEEEE-TT--EEEPTT-TTEEEEEETTEEEEEEEEEEEEEEESS---SSEEEEEEE--HHHHHHS-TTTEEEESSSSS-EE--TTSS-EEHHHHTT-SEEEEEEEHHHHHHHHHTT--SEEHHHHEEEEEEETTSTTT-EEEE--SSEEEEEE---------TT--SS-------------------------------

Foldseek 3Di:
DADFDPDDPQQDPPDDDNFAFWADWDALPPQAWDDAQKWKWKWKAQDPWFQFFQAFAAGLPWPPAPSVHSHQGALDTTGTTGTGRGHHDTDIGTQITHGDPRNVVCLQPADAFDKGKIKIKMKIDNDRDRCVVVDHRVPDPDTDIDIHIDMDGRFKDKDKDQPLAEWEWEAELLLAIDTDPPQPQKDWDDDDNFTFMKGFFIFMDMDGPPDDWFQKWKAKDFQDPQLVVQDDQQQKWKDQPSHDTDGHDPRPDTDGPVNNVVHRIMMMTGTSSSRNSCVVVVNAQDWQQNGMWMWIARNVCRNHGIDIDGTSYTYGYHYDDPPPPPQPPVNDPDDDDDDDDDDDDDDDDDDDDDDDDDDDDDDDD

Organism: Klebsiella pneumoniae (NCBI:txid573)

Nearest PDB structures (foldseek):
  1qun-assembly1_A  TM=2.763E-01  e=5.114E-01  Escherichia coli
  5mvx-assembly1_A  TM=2.741E-01  e=6.950E+00  Homo sapiens

pLDDT: mean 84.85, std 17.66, range [28.27, 98.69]

Sequence (365 aa):
MTGANRWTGLKYTGSGTIYQQSLGYIDNGYNTGLNANWKFDMWLENSPVSHPLTGLRCINWYAGCDMATSLILPQTTDASGFYGATVTSGGAKWMHGMMSDAFYQYLQQMPVGGSFTMTINACQTSVNYDASSGARCKDQASGNWYVRNVTHTKAANLRLINTHSLAEVFINSDGVPTLGEGNADCRTQTIGSRSGLSCKMVNYTLQTNGLSNTSIHIFPAIANSSLASAVGAYDMQFSLNGSSWKPVSNTAYYYTFNEMKSSDSIYVFFSSNFFKQMVNLGISDINTKDLFNFRFQNTTSPESGWYEFSTSNTLIIKPRDFSISIISDEYTSAPSREGMSAAANRRSISATSSPPAVKRPPMKC

Solvent-accessible surface area (backbone atoms only — not comparable to full-atom values): 20603 Å² total; per-residue (Å²): 106,53,66,25,44,102,69,54,92,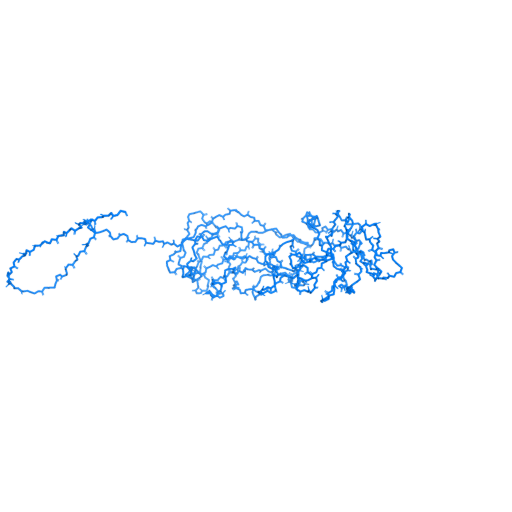57,46,36,80,87,63,85,75,81,54,19,37,34,54,20,30,40,50,80,82,72,80,46,77,53,61,62,72,16,31,37,28,41,38,39,44,71,51,98,43,66,34,35,31,68,20,39,40,26,50,24,89,30,50,74,28,38,52,92,71,12,38,36,70,36,62,34,71,47,57,40,15,25,26,44,18,63,35,48,59,51,64,91,42,47,64,28,37,20,55,21,72,54,40,54,52,49,61,68,70,54,52,65,65,37,70,54,56,31,36,39,37,44,23,38,16,76,66,89,71,54,26,76,81,68,49,54,54,88,78,47,98,55,65,51,76,47,77,38,80,47,77,50,65,37,44,57,47,79,44,78,43,76,70,75,44,69,33,50,36,38,25,43,88,78,8,53,72,42,77,45,88,85,40,83,56,46,44,79,44,72,58,90,96,42,48,28,41,35,27,60,35,38,40,39,50,78,47,63,68,75,72,84,46,72,50,38,32,39,31,54,39,66,63,38,62,73,58,54,72,69,44,57,50,73,25,36,28,37,18,58,77,76,78,61,75,42,46,44,49,58,88,81,36,66,44,32,54,56,63,51,72,82,42,49,42,35,24,39,33,39,22,20,64,38,46,27,46,35,56,75,70,69,62,55,80,45,47,39,57,71,43,30,32,37,36,39,40,26,71,87,39,54,49,20,17,45,42,71,48,58,50,36,38,42,38,43,40,36,71,57,82,80,79,80,78,84,69,45,101,79,76,51,98,73,86,80,85,85,81,88,76,94,78,87,85,90,80,89,87,86,90,88,85,87,87,84,88,89,85,87,91,93,86,88,133